Protein AF-A0A498LQX4-F1 (afdb_monomer_lite)

Secondary structure (DSSP, 8-state):
----TTSS--GGG-TTSGGGGG--SPPP-----HHHHHHS--PPPSS--HHHHS--TT----SEE-----B-SSSTTPBPPSPEEEEEEEEEE-SS-EEEEEEEEEEE-TTT--EEE---GGGTEEESSSSEEEEHHHHHHHHHHT-HHHHHHHHHHTT----S-HHHHHHHHHHHTTSHHHHHHHHHHHHHTS-----

pLDDT: mean 71.8, std 19.69, range [28.53, 98.5]

Structure (mmCIF, N/CA/C/O backbone):
data_AF-A0A498LQX4-F1
#
_entry.id   AF-A0A498LQX4-F1
#
loop_
_atom_site.group_PDB
_atom_site.id
_atom_site.type_symbol
_atom_site.label_atom_id
_atom_site.label_alt_id
_atom_site.label_comp_id
_atom_site.label_asym_id
_atom_site.label_entity_id
_atom_site.label_seq_id
_atom_site.pdbx_PDB_ins_code
_atom_site.Cartn_x
_atom_site.Cartn_y
_atom_site.Cartn_z
_atom_site.occupancy
_atom_site.B_iso_or_equiv
_atom_site.auth_seq_id
_atom_site.auth_comp_id
_atom_site.auth_asym_id
_atom_site.auth_atom_id
_atom_site.pdbx_PDB_model_num
ATOM 1 N N . MET A 1 1 ? 27.784 23.001 14.872 1.00 37.38 1 MET A N 1
ATOM 2 C CA . MET A 1 1 ? 27.069 23.582 13.720 1.00 37.38 1 MET A CA 1
ATOM 3 C C . MET A 1 1 ? 27.369 22.690 12.531 1.00 37.38 1 MET A C 1
ATOM 5 O O . MET A 1 1 ? 28.326 22.947 11.829 1.00 37.38 1 MET A O 1
ATOM 9 N N . GLU A 1 2 ? 26.621 21.603 12.370 1.00 31.52 2 GLU A N 1
ATOM 10 C CA . GLU A 1 2 ? 26.698 20.734 11.192 1.00 31.52 2 GLU A CA 1
ATOM 11 C C . GLU A 1 2 ? 25.292 20.204 10.929 1.00 31.52 2 GLU A C 1
ATOM 13 O O . GLU A 1 2 ? 24.571 19.787 11.834 1.00 31.52 2 GLU A O 1
ATOM 18 N N . VAL A 1 3 ? 24.857 20.424 9.699 1.00 37.91 3 VAL A N 1
ATOM 19 C CA . VAL A 1 3 ? 23.465 20.589 9.300 1.00 37.91 3 VAL A CA 1
ATOM 20 C C . VAL A 1 3 ? 23.001 19.278 8.682 1.00 37.91 3 VAL A C 1
ATOM 22 O O . VAL A 1 3 ? 23.698 18.721 7.837 1.00 37.91 3 VAL A O 1
ATOM 25 N N . ALA A 1 4 ? 21.812 18.796 9.047 1.00 34.59 4 ALA A N 1
ATOM 26 C CA . ALA A 1 4 ? 21.160 17.684 8.364 1.00 34.59 4 ALA A CA 1
ATOM 27 C C . ALA A 1 4 ? 20.763 18.104 6.933 1.00 34.59 4 ALA A C 1
ATOM 29 O O . ALA A 1 4 ? 19.629 18.495 6.660 1.00 34.59 4 ALA A O 1
ATOM 30 N N . GLN A 1 5 ? 21.710 18.041 5.998 1.00 40.72 5 GLN A N 1
ATOM 31 C CA . GLN A 1 5 ? 21.499 18.284 4.571 1.00 40.72 5 GLN A CA 1
ATOM 32 C C . GLN A 1 5 ? 20.852 17.069 3.887 1.00 40.72 5 GLN A C 1
ATOM 34 O O . GLN A 1 5 ? 21.434 16.457 2.996 1.00 40.72 5 GLN A O 1
ATOM 39 N N . ARG A 1 6 ? 19.636 16.688 4.293 1.00 40.53 6 ARG A N 1
ATOM 40 C CA . ARG A 1 6 ? 18.839 15.718 3.514 1.00 40.53 6 ARG A CA 1
ATOM 41 C C . ARG A 1 6 ? 17.487 16.226 3.027 1.00 40.53 6 ARG A C 1
ATOM 43 O O . ARG A 1 6 ? 16.928 15.604 2.134 1.00 40.53 6 ARG A O 1
ATOM 50 N N . SER A 1 7 ? 17.019 17.383 3.501 1.00 45.44 7 SER A N 1
ATOM 51 C CA . SER A 1 7 ? 15.684 17.883 3.123 1.00 45.44 7 SER A CA 1
ATOM 52 C C . SER A 1 7 ? 15.612 19.382 2.818 1.00 45.44 7 SER A C 1
ATOM 54 O O . SER A 1 7 ? 14.516 19.904 2.658 1.00 45.44 7 SER A O 1
ATOM 56 N N . GLY A 1 8 ? 16.741 20.101 2.770 1.00 45.09 8 GLY A N 1
ATOM 57 C CA . GLY A 1 8 ? 16.759 21.546 2.479 1.00 45.09 8 GLY A CA 1
ATOM 58 C C . GLY A 1 8 ? 16.029 22.436 3.500 1.00 45.09 8 GLY A C 1
ATOM 59 O O . GLY A 1 8 ? 15.902 23.634 3.276 1.00 45.09 8 GLY A O 1
ATOM 60 N N . LEU A 1 9 ? 15.566 21.875 4.621 1.00 40.41 9 LEU A N 1
ATOM 61 C CA . LEU A 1 9 ? 14.841 22.577 5.675 1.00 40.41 9 LEU A CA 1
ATOM 62 C C . LEU A 1 9 ? 15.644 22.548 6.969 1.00 40.41 9 LEU A C 1
ATOM 64 O O . LEU A 1 9 ? 16.201 21.524 7.364 1.00 40.41 9 LEU A O 1
ATOM 68 N N . SER A 1 10 ? 15.680 23.691 7.638 1.00 48.25 10 SER A N 1
ATOM 69 C CA . SER A 1 10 ? 16.318 23.836 8.943 1.00 48.25 10 SER A CA 1
ATOM 70 C C . SER A 1 10 ? 15.374 23.372 10.061 1.00 48.25 10 SER A C 1
ATOM 72 O O . SER A 1 10 ? 14.155 23.526 9.967 1.00 48.25 10 SER A O 1
ATOM 74 N N . SER A 1 11 ? 15.919 22.789 11.135 1.00 47.75 11 SER A N 1
ATOM 75 C CA . SER A 1 11 ? 15.141 22.172 12.229 1.00 47.75 11 SER A CA 1
ATOM 76 C C . SER A 1 11 ? 14.140 23.120 12.902 1.00 47.75 11 SER A C 1
ATOM 78 O O . SER A 1 11 ? 13.142 22.670 13.462 1.00 47.75 11 SER A O 1
ATOM 80 N N . TYR A 1 12 ? 14.355 24.435 12.811 1.00 55.06 12 TYR A N 1
ATOM 81 C CA . TYR A 1 12 ? 13.459 25.450 13.364 1.00 55.06 12 TYR A CA 1
ATOM 82 C C . TYR A 1 12 ? 12.197 25.708 12.519 1.00 55.06 12 TYR A C 1
ATOM 84 O O . TYR A 1 12 ? 11.311 26.430 12.971 1.00 55.06 12 TYR A O 1
ATOM 92 N N . GLN A 1 13 ? 12.081 25.123 11.321 1.00 49.25 13 GLN A N 1
ATOM 93 C CA . GLN A 1 13 ? 10.968 25.385 10.395 1.00 49.25 13 GLN A CA 1
ATOM 94 C C . GLN A 1 13 ? 9.819 24.367 10.487 1.00 49.25 13 GLN A C 1
ATOM 96 O O . GLN A 1 13 ? 8.739 24.628 9.963 1.00 49.25 13 GLN A O 1
ATOM 101 N N . CYS A 1 14 ? 9.990 23.237 11.184 1.00 44.50 14 CYS A N 1
ATOM 102 C CA . CYS A 1 14 ? 8.913 22.264 11.385 1.00 44.50 14 CYS A CA 1
ATOM 103 C C . CYS A 1 14 ? 8.420 22.274 12.839 1.00 44.50 14 CYS A C 1
ATOM 105 O O . CYS A 1 14 ? 9.107 21.808 13.748 1.00 44.50 14 CYS A O 1
ATOM 107 N N . LYS A 1 15 ? 7.184 22.744 13.059 1.00 48.31 15 LYS A N 1
ATOM 108 C CA . LYS A 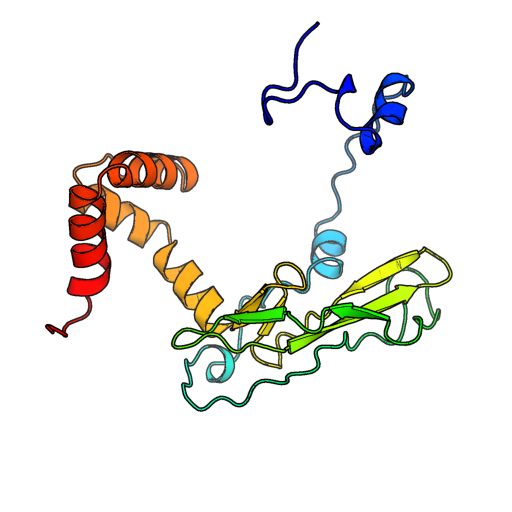1 15 ? 6.528 22.788 14.383 1.00 48.31 15 LYS A CA 1
ATOM 109 C C . LYS A 1 15 ? 6.467 21.431 15.105 1.00 48.31 15 LYS A C 1
ATOM 111 O O . LYS A 1 15 ? 6.388 21.409 16.327 1.00 48.31 15 LYS A O 1
ATOM 116 N N . HIS A 1 16 ? 6.557 20.320 14.371 1.00 50.22 16 HIS A N 1
ATOM 117 C CA . HIS A 1 16 ? 6.537 18.956 14.912 1.00 50.22 16 HIS A CA 1
ATOM 118 C C . HIS A 1 16 ? 7.878 18.505 15.521 1.00 50.22 16 HIS A C 1
ATOM 120 O O . HIS A 1 16 ? 7.906 17.537 16.267 1.00 50.22 16 HIS A O 1
ATOM 126 N N . ILE A 1 17 ? 8.985 19.196 15.220 1.00 53.00 17 ILE A N 1
ATOM 127 C CA . ILE A 1 17 ? 10.356 18.788 15.596 1.00 53.00 17 ILE A CA 1
ATOM 128 C C . ILE A 1 17 ? 10.920 19.690 16.713 1.00 53.00 17 ILE A C 1
ATOM 130 O O . ILE A 1 17 ? 12.028 19.498 17.202 1.00 53.00 17 ILE A O 1
ATOM 134 N N . ARG A 1 18 ? 10.138 20.666 17.193 1.00 47.69 18 ARG A N 1
ATOM 135 C CA . ARG A 1 18 ? 10.581 21.668 18.178 1.00 47.69 18 ARG A CA 1
ATOM 136 C C . ARG A 1 18 ? 11.033 21.058 19.514 1.00 47.69 18 ARG A C 1
ATOM 138 O O . ARG A 1 18 ? 11.870 21.655 20.183 1.00 47.69 18 ARG A O 1
ATOM 145 N N . SER A 1 19 ? 10.531 19.874 19.873 1.00 54.06 19 SER A N 1
ATOM 146 C CA . SER A 1 19 ? 10.948 19.112 21.060 1.00 54.06 19 SER A CA 1
ATOM 147 C C . SER A 1 19 ? 12.381 18.575 20.966 1.00 54.06 19 SER A C 1
ATOM 149 O O . SER A 1 19 ? 13.040 18.434 21.991 1.00 54.06 19 SER A O 1
ATOM 151 N N . VAL A 1 20 ? 12.899 18.343 19.754 1.00 54.12 20 VAL A N 1
ATOM 152 C CA . VAL A 1 20 ? 14.251 17.802 19.529 1.00 54.12 20 VAL A CA 1
ATOM 153 C C . VAL A 1 20 ? 15.331 18.808 19.937 1.00 54.12 20 VAL A C 1
ATOM 155 O O . VAL A 1 20 ? 16.389 18.407 20.405 1.00 54.12 20 VAL A O 1
ATOM 158 N N . ASN A 1 21 ? 15.044 20.114 19.873 1.00 52.50 21 ASN A N 1
ATOM 159 C CA . ASN A 1 21 ? 15.966 21.158 20.342 1.00 52.50 21 ASN A CA 1
ATOM 160 C C . ASN A 1 21 ? 16.147 21.171 21.872 1.00 52.50 21 ASN A C 1
ATOM 162 O O . ASN A 1 21 ? 17.119 21.743 22.355 1.00 52.50 21 ASN A O 1
ATOM 166 N N . TYR A 1 22 ? 15.220 20.572 22.628 1.00 52.56 22 TYR A N 1
ATOM 167 C CA . TYR A 1 22 ? 15.291 20.466 24.091 1.00 52.56 22 TYR A CA 1
ATOM 168 C C . TYR A 1 22 ? 15.784 19.089 24.559 1.00 52.56 22 TYR A C 1
ATOM 170 O O . TYR A 1 22 ? 15.964 18.875 25.756 1.00 52.56 22 TYR A O 1
ATOM 178 N N . CYS A 1 23 ? 15.992 18.148 23.634 1.00 45.53 23 CYS A N 1
ATOM 179 C CA . CYS A 1 23 ? 16.448 16.804 23.953 1.00 45.53 23 CYS A CA 1
ATOM 180 C C . CYS A 1 23 ? 17.967 16.822 24.167 1.00 45.53 23 CYS A C 1
ATOM 182 O O . CYS A 1 23 ? 18.737 16.964 23.222 1.00 45.53 23 CYS A O 1
ATOM 184 N N . THR A 1 24 ? 18.404 16.694 25.419 1.00 55.75 24 THR A N 1
ATOM 185 C CA . THR A 1 24 ? 19.829 16.624 25.800 1.00 55.75 24 THR A CA 1
ATOM 186 C C . THR A 1 24 ? 20.387 15.202 25.780 1.00 55.75 24 THR A C 1
ATOM 188 O O . THR A 1 24 ? 21.577 15.005 26.013 1.00 55.75 24 THR A O 1
ATOM 191 N N . SER A 1 25 ? 19.540 14.209 25.498 1.00 54.75 25 SER A N 1
ATOM 192 C CA . SER A 1 25 ? 19.919 12.804 25.377 1.00 54.75 25 SER A CA 1
ATOM 193 C C . SER A 1 25 ? 19.710 12.326 23.944 1.00 54.75 25 SER A C 1
ATOM 195 O O . SER A 1 25 ? 18.644 12.502 23.352 1.00 54.75 25 SER A O 1
ATOM 197 N N . SER A 1 26 ? 20.754 11.729 23.378 1.00 56.53 26 SER A N 1
ATOM 198 C CA . SER A 1 26 ? 20.637 10.925 22.167 1.00 56.53 26 SER A CA 1
ATOM 199 C C . SER A 1 26 ? 19.961 9.619 22.564 1.00 56.53 26 SER A C 1
ATOM 201 O O . SER A 1 26 ? 20.465 8.917 23.438 1.00 56.53 26 SER A O 1
ATOM 203 N N . ALA A 1 27 ? 18.819 9.296 21.959 1.00 52.25 27 ALA A N 1
ATOM 204 C CA . ALA A 1 27 ? 18.269 7.955 22.098 1.00 52.25 27 ALA A CA 1
ATOM 205 C C . ALA A 1 27 ? 19.300 6.959 21.550 1.00 52.25 27 ALA A C 1
ATOM 207 O O . ALA A 1 27 ? 19.804 7.143 20.438 1.00 52.25 27 ALA A O 1
ATOM 208 N N . GLU A 1 28 ? 19.620 5.929 22.333 1.00 51.53 28 GLU A N 1
ATOM 209 C CA . GLU A 1 28 ? 20.393 4.789 21.844 1.00 51.53 28 GLU A CA 1
ATOM 210 C C . GLU A 1 28 ? 19.713 4.263 20.568 1.00 51.53 28 GLU A C 1
ATOM 212 O O . GLU A 1 28 ? 18.486 4.099 20.559 1.00 51.53 28 GLU A O 1
ATOM 217 N N . PRO A 1 29 ? 20.456 4.037 19.472 1.00 45.56 29 PRO A N 1
ATOM 218 C CA . PRO A 1 29 ? 19.885 3.499 18.251 1.00 45.56 29 PRO A CA 1
ATOM 219 C C . PRO A 1 29 ? 19.346 2.093 18.530 1.00 45.56 29 PRO A C 1
ATOM 221 O O . PRO A 1 29 ? 20.080 1.106 18.540 1.00 45.56 29 PRO A O 1
ATOM 224 N N . VAL A 1 30 ? 18.038 1.992 18.758 1.00 43.34 30 VAL A N 1
ATOM 225 C CA . VAL A 1 30 ? 17.364 0.705 18.903 1.00 43.34 30 VAL A CA 1
ATOM 226 C C . VAL A 1 30 ? 17.299 0.068 17.518 1.00 43.34 30 VAL A C 1
ATOM 228 O O . VAL A 1 30 ? 16.487 0.460 16.678 1.00 43.34 30 VAL A O 1
ATOM 231 N N . SER A 1 31 ? 18.155 -0.924 17.264 1.00 46.53 31 SER A N 1
ATOM 232 C CA . SER A 1 31 ? 17.928 -1.850 16.154 1.00 46.53 31 SER A CA 1
ATOM 233 C C . SER A 1 31 ? 16.667 -2.643 16.464 1.00 46.53 31 SER A C 1
ATOM 235 O O . SER A 1 31 ? 16.655 -3.501 17.347 1.00 46.53 31 SER A O 1
ATOM 237 N N . LEU A 1 32 ? 15.585 -2.319 15.760 1.00 39.97 32 LEU A N 1
ATOM 238 C CA . LEU A 1 32 ? 14.361 -3.104 15.805 1.00 39.97 32 LEU A CA 1
ATOM 239 C C . LEU A 1 32 ? 14.702 -4.530 15.365 1.00 39.97 32 LEU A C 1
ATOM 241 O O . LEU A 1 32 ? 15.292 -4.729 14.302 1.00 39.97 32 LEU A O 1
ATOM 245 N N . LYS A 1 33 ? 14.348 -5.514 16.195 1.00 48.91 33 LYS A N 1
ATOM 246 C CA . LYS A 1 33 ? 14.517 -6.928 15.852 1.00 48.91 33 LYS A CA 1
ATOM 247 C C . LYS A 1 33 ? 13.776 -7.219 14.545 1.00 48.91 33 LYS A C 1
ATOM 249 O O . LYS A 1 33 ? 12.696 -6.677 14.308 1.00 48.91 33 LYS A O 1
ATOM 254 N N . GLU A 1 34 ? 14.341 -8.090 13.716 1.00 43.59 34 GLU A N 1
ATOM 255 C CA . GLU A 1 34 ? 13.765 -8.478 12.420 1.00 43.59 34 GLU A CA 1
ATOM 256 C C . GLU A 1 34 ? 12.325 -9.000 12.549 1.00 43.59 34 GLU A C 1
ATOM 258 O O . GLU A 1 34 ? 11.482 -8.715 11.701 1.00 43.59 34 GLU A O 1
ATOM 263 N N . GLU A 1 35 ? 12.031 -9.666 13.665 1.00 39.81 35 GLU A N 1
ATOM 264 C CA . GLU A 1 35 ? 10.707 -10.148 14.068 1.00 39.81 35 GLU A CA 1
ATOM 265 C C . GLU A 1 35 ? 9.696 -8.996 14.222 1.00 39.81 35 GLU A C 1
ATOM 267 O O . GLU A 1 35 ? 8.621 -9.045 13.630 1.00 39.81 35 GLU A O 1
ATOM 272 N N . ILE A 1 36 ? 10.077 -7.905 14.898 1.00 43.47 36 ILE A N 1
ATOM 273 C CA . ILE A 1 36 ? 9.243 -6.704 15.110 1.00 43.47 36 ILE A CA 1
ATOM 274 C C . ILE A 1 36 ? 9.026 -5.960 13.783 1.00 43.47 36 ILE A C 1
ATOM 276 O O . ILE A 1 36 ? 7.936 -5.468 13.496 1.00 43.47 36 ILE A O 1
ATOM 280 N N . LEU A 1 37 ? 10.049 -5.921 12.923 1.00 38.06 37 LEU A N 1
ATOM 281 C CA . LEU A 1 37 ? 9.927 -5.386 11.563 1.00 38.06 37 LEU A CA 1
ATOM 282 C C . LEU A 1 37 ? 9.028 -6.258 10.671 1.00 38.06 37 LEU A C 1
ATOM 284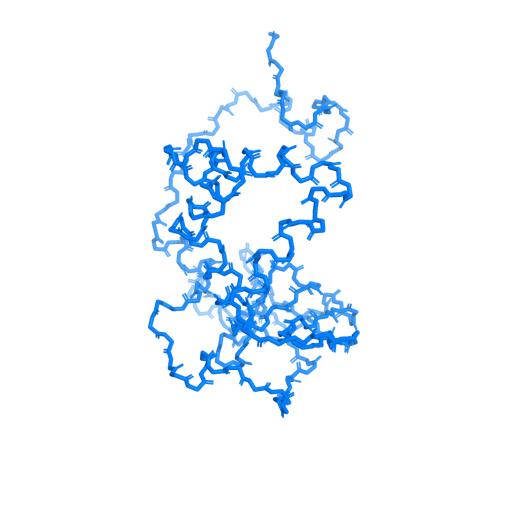 O O . LEU A 1 37 ? 8.440 -5.734 9.725 1.00 38.06 37 LEU A O 1
ATOM 288 N N . SER A 1 38 ? 8.929 -7.562 10.948 1.00 38.66 38 SER A N 1
ATOM 289 C CA . SER A 1 38 ? 8.037 -8.497 10.250 1.00 38.66 38 SER A CA 1
ATOM 290 C C . SER A 1 38 ? 6.598 -8.463 10.776 1.00 38.66 38 SER A C 1
ATOM 292 O O . SER A 1 38 ? 5.670 -8.648 9.999 1.00 38.66 38 SER A O 1
ATOM 294 N N . GLU A 1 39 ? 6.388 -8.149 12.057 1.00 42.28 39 GLU A N 1
ATOM 295 C CA . GLU A 1 39 ? 5.050 -7.935 12.625 1.00 42.28 39 GLU A CA 1
ATOM 296 C C . GLU A 1 39 ? 4.460 -6.583 12.204 1.00 42.28 39 GLU A C 1
ATOM 298 O O . GLU A 1 39 ? 3.267 -6.480 11.929 1.00 42.28 39 GLU A O 1
ATOM 303 N N . MET A 1 40 ? 5.288 -5.536 12.103 1.00 40.19 40 MET A N 1
ATOM 304 C CA . MET A 1 40 ? 4.842 -4.195 11.694 1.00 40.19 40 MET A CA 1
ATOM 305 C C . MET A 1 40 ? 4.677 -4.035 10.175 1.00 40.19 40 MET A C 1
ATOM 307 O O . MET A 1 40 ? 4.096 -3.053 9.708 1.00 40.19 40 MET A O 1
ATOM 311 N N . GLN A 1 41 ? 5.188 -4.984 9.392 1.00 47.62 41 GLN A N 1
ATOM 312 C CA . GLN A 1 41 ? 5.023 -5.050 7.948 1.00 47.62 41 GLN A CA 1
ATOM 313 C C . GLN A 1 41 ? 4.590 -6.473 7.621 1.00 47.62 41 GLN A C 1
ATOM 315 O O . GLN A 1 41 ? 5.449 -7.348 7.553 1.00 47.62 41 GLN A O 1
ATOM 320 N N . LYS A 1 42 ? 3.300 -6.714 7.350 1.00 53.66 42 LYS A N 1
ATOM 321 C CA . LYS A 1 42 ? 2.884 -7.910 6.598 1.00 53.66 42 LYS A CA 1
ATOM 322 C C . LYS A 1 42 ? 3.534 -7.827 5.213 1.00 53.66 42 LYS A C 1
ATOM 324 O O . LYS A 1 42 ? 2.955 -7.339 4.244 1.00 53.66 42 LYS A O 1
ATOM 329 N N . LYS A 1 43 ? 4.813 -8.191 5.143 1.00 56.53 43 LYS A N 1
ATOM 330 C CA . LYS A 1 43 ? 5.599 -8.203 3.919 1.00 56.53 43 LYS A CA 1
ATOM 331 C C . LYS A 1 43 ? 4.920 -9.192 2.992 1.00 56.53 43 LYS A C 1
ATOM 333 O O . LYS A 1 43 ? 4.496 -10.260 3.430 1.00 56.53 43 LYS A O 1
ATOM 338 N N . ILE A 1 44 ? 4.832 -8.832 1.716 1.00 57.25 44 ILE A N 1
ATOM 339 C CA . ILE A 1 44 ? 4.370 -9.760 0.688 1.00 57.25 44 ILE A CA 1
ATOM 340 C C . ILE A 1 44 ? 5.232 -11.030 0.811 1.00 57.25 44 ILE A C 1
ATOM 342 O O . ILE A 1 44 ? 6.461 -10.908 0.707 1.00 57.25 44 ILE A O 1
ATOM 346 N N . PRO A 1 45 ? 4.635 -12.210 1.067 1.00 64.38 45 PRO A N 1
ATOM 347 C CA . PRO A 1 45 ? 5.390 -13.448 1.206 1.00 64.38 45 PRO A CA 1
ATOM 348 C C . PRO A 1 45 ? 6.306 -13.683 0.001 1.00 64.38 45 PRO A C 1
ATOM 350 O O . PRO A 1 45 ? 5.958 -13.344 -1.133 1.00 64.38 45 PRO A O 1
ATOM 353 N N . VAL A 1 46 ? 7.489 -14.262 0.234 1.00 59.38 46 VAL A N 1
ATOM 354 C CA . VAL A 1 46 ? 8.394 -14.654 -0.865 1.00 59.38 46 VAL A CA 1
ATOM 355 C C . VAL A 1 46 ? 7.698 -15.688 -1.752 1.00 59.38 46 VAL A C 1
ATOM 357 O O . VAL A 1 46 ? 7.706 -15.560 -2.979 1.00 59.38 46 VAL A O 1
ATOM 360 N N . ASP A 1 47 ? 7.003 -16.626 -1.110 1.00 67.81 47 ASP A N 1
ATOM 361 C CA . ASP A 1 47 ? 6.235 -17.683 -1.749 1.00 67.81 47 ASP A CA 1
ATOM 362 C C . ASP A 1 47 ? 4.744 -17.330 -1.776 1.00 67.81 47 ASP A C 1
ATOM 364 O O . ASP A 1 47 ? 3.966 -17.695 -0.900 1.00 67.81 47 ASP A O 1
ATOM 368 N N . LEU A 1 48 ? 4.339 -16.576 -2.799 1.00 64.81 48 LEU A N 1
ATOM 369 C CA . LEU A 1 48 ? 2.924 -16.364 -3.123 1.00 64.81 48 LEU A CA 1
ATOM 370 C C . LEU A 1 48 ? 2.365 -17.529 -3.957 1.00 64.81 48 LEU A C 1
ATOM 372 O O . LEU A 1 48 ? 3.100 -18.017 -4.817 1.00 64.81 48 LEU A O 1
ATOM 376 N N . PRO A 1 49 ? 1.086 -17.911 -3.808 1.00 76.62 49 PRO A N 1
ATOM 377 C CA . PRO A 1 49 ? 0.409 -18.809 -4.747 1.00 76.62 49 PRO A CA 1
ATOM 378 C C . PRO A 1 49 ? 0.397 -18.241 -6.175 1.00 76.62 49 PRO A C 1
ATOM 380 O O . PRO A 1 49 ? 0.320 -17.022 -6.352 1.00 76.62 49 PRO A O 1
ATOM 383 N N . ASP A 1 50 ? 0.432 -19.103 -7.195 1.00 71.56 50 ASP A N 1
ATOM 384 C CA . ASP A 1 50 ? 0.479 -18.677 -8.605 1.00 71.56 50 ASP A CA 1
ATOM 385 C C . ASP A 1 50 ? -0.733 -17.830 -9.011 1.00 71.56 50 ASP A C 1
ATOM 387 O O . ASP A 1 50 ? -0.581 -16.837 -9.715 1.00 71.56 50 ASP A O 1
ATOM 391 N N . GLU A 1 51 ? -1.912 -18.132 -8.472 1.00 72.12 51 GLU A N 1
ATOM 392 C CA . GLU A 1 51 ? -3.147 -17.357 -8.659 1.00 72.12 51 GLU A CA 1
ATOM 393 C C . GLU A 1 51 ? -3.025 -15.910 -8.161 1.00 72.12 51 GLU A C 1
ATOM 395 O O . GLU A 1 51 ? -3.676 -15.006 -8.681 1.00 72.12 51 GLU A O 1
ATOM 400 N N . VAL A 1 52 ? -2.176 -15.672 -7.152 1.00 69.94 52 VAL A N 1
ATOM 401 C CA . VAL A 1 52 ? -1.924 -14.328 -6.619 1.00 69.94 52 VAL A CA 1
ATOM 402 C C . VAL A 1 52 ? -0.907 -13.564 -7.455 1.00 69.94 52 VAL A C 1
ATOM 404 O O . VAL A 1 52 ? -0.964 -12.336 -7.536 1.00 69.94 52 VAL A O 1
ATOM 407 N N . ARG A 1 53 ? 0.010 -14.291 -8.096 1.00 65.50 53 ARG A N 1
ATOM 408 C CA . ARG A 1 53 ? 1.031 -13.731 -8.985 1.00 65.50 53 ARG A CA 1
ATOM 409 C C . ARG A 1 53 ? 0.476 -13.427 -10.370 1.00 65.50 53 ARG A C 1
ATOM 411 O O . ARG A 1 53 ? 0.935 -12.476 -11.001 1.00 65.50 53 ARG A O 1
ATOM 418 N N . ALA A 1 54 ? -0.459 -14.250 -10.840 1.00 71.81 54 ALA A N 1
ATOM 419 C CA . ALA A 1 54 ? -1.025 -14.167 -12.170 1.00 71.81 54 ALA A CA 1
ATOM 420 C C . ALA A 1 54 ? -1.776 -12.838 -12.346 1.00 71.81 54 ALA A C 1
ATOM 422 O O . ALA A 1 54 ? -2.696 -12.527 -11.584 1.00 71.81 54 ALA A O 1
ATOM 423 N N . PRO A 1 55 ? -1.405 -12.040 -13.353 1.00 66.00 55 PRO A N 1
ATOM 424 C CA . PRO A 1 55 ? -2.172 -10.869 -13.704 1.00 66.00 55 PRO A CA 1
ATOM 425 C C . PRO A 1 55 ? -3.580 -11.287 -14.202 1.00 66.00 55 PRO A C 1
ATOM 427 O O . PRO A 1 55 ? -3.680 -12.063 -15.146 1.00 66.00 55 PRO A O 1
ATOM 430 N N . SER A 1 56 ? -4.656 -10.742 -13.617 1.00 73.94 56 SER A N 1
ATOM 431 C CA . SER A 1 56 ? -6.034 -10.865 -14.124 1.00 73.94 56 SER A CA 1
ATOM 432 C C . SER A 1 56 ? -6.675 -9.494 -14.361 1.00 73.94 56 SER A C 1
ATOM 434 O O . SER A 1 56 ? -6.788 -8.704 -13.424 1.00 73.94 56 SER A O 1
ATOM 436 N N . GLN A 1 57 ? -7.140 -9.240 -15.588 1.00 68.25 57 GLN A N 1
ATOM 437 C CA . GLN A 1 57 ? -7.808 -7.987 -15.966 1.00 68.25 57 GLN A CA 1
ATOM 438 C C . GLN A 1 57 ? -9.223 -7.873 -15.372 1.00 68.25 57 GLN A C 1
ATOM 440 O O . GLN A 1 57 ? -9.621 -6.789 -14.958 1.00 68.25 57 GLN A O 1
ATOM 445 N N . ASP A 1 58 ? -9.939 -8.994 -15.247 1.00 73.62 58 ASP A N 1
ATOM 446 C CA . ASP A 1 58 ? -11.328 -9.042 -14.758 1.00 73.62 58 ASP A CA 1
ATOM 447 C C . ASP A 1 58 ? -11.424 -9.276 -13.240 1.00 73.62 58 ASP A C 1
ATOM 449 O O . ASP A 1 58 ? -12.434 -9.762 -12.727 1.00 73.62 58 ASP A O 1
ATOM 453 N N . LYS A 1 59 ? -10.349 -8.993 -12.492 1.00 81.06 59 LYS A N 1
ATOM 454 C CA . LYS A 1 59 ? -10.351 -9.194 -11.041 1.00 81.06 59 LYS A CA 1
ATOM 455 C C . LYS A 1 59 ? -11.227 -8.132 -10.378 1.00 81.06 59 LYS A C 1
ATOM 457 O O . LYS A 1 59 ? -10.920 -6.943 -10.444 1.00 81.06 59 LYS A O 1
ATOM 462 N N . ASP A 1 60 ? -12.274 -8.578 -9.692 1.00 89.62 60 ASP A N 1
ATOM 463 C CA . ASP A 1 60 ? -13.077 -7.705 -8.843 1.00 89.62 60 ASP A CA 1
ATOM 464 C C . ASP A 1 60 ? -12.371 -7.506 -7.496 1.00 89.62 60 ASP A C 1
ATOM 466 O O . ASP A 1 60 ? -12.140 -8.462 -6.748 1.00 89.62 60 ASP A O 1
ATOM 470 N N . TYR A 1 61 ? -11.957 -6.269 -7.226 1.00 91.75 61 TYR A N 1
ATOM 471 C CA . TYR A 1 61 ? -11.233 -5.906 -6.012 1.00 91.75 61 TYR A CA 1
ATOM 472 C C . TYR A 1 61 ? -12.174 -5.273 -4.981 1.00 91.75 61 TYR A C 1
ATOM 474 O O . TYR A 1 61 ? -13.018 -4.446 -5.344 1.00 91.75 61 TYR A O 1
ATOM 482 N N . PRO A 1 62 ? -12.000 -5.573 -3.680 1.00 94.56 62 PRO A N 1
ATOM 483 C CA . PRO A 1 62 ? -12.811 -4.962 -2.637 1.00 94.56 62 PRO A CA 1
ATOM 484 C C . PRO A 1 62 ? -12.620 -3.440 -2.607 1.00 94.56 62 PRO A C 1
ATOM 486 O O . PRO A 1 62 ? -11.504 -2.926 -2.651 1.00 94.56 62 PRO A O 1
ATOM 489 N N . ARG A 1 63 ? -13.730 -2.702 -2.491 1.00 96.38 63 ARG A N 1
ATOM 490 C CA . ARG A 1 63 ? -13.721 -1.230 -2.369 1.00 96.38 63 ARG A CA 1
ATOM 491 C C . ARG A 1 63 ? -13.727 -0.730 -0.926 1.00 96.38 63 ARG A C 1
ATOM 493 O O . ARG A 1 63 ? -13.635 0.473 -0.702 1.00 96.38 63 ARG A O 1
ATOM 500 N N . ILE A 1 64 ? -13.851 -1.631 0.044 1.00 97.44 64 ILE A N 1
ATOM 501 C CA . ILE A 1 64 ? -13.808 -1.335 1.477 1.00 97.44 64 ILE A CA 1
ATOM 502 C C . ILE A 1 64 ? -12.684 -2.176 2.067 1.00 97.44 64 ILE A C 1
ATOM 504 O O . ILE A 1 64 ? -12.789 -3.396 2.130 1.00 97.44 64 ILE A O 1
ATOM 508 N N . LEU A 1 65 ? -11.607 -1.513 2.470 1.00 97.12 65 LEU A N 1
ATOM 509 C CA . LEU A 1 65 ? -10.372 -2.137 2.921 1.00 97.12 65 LEU A CA 1
ATOM 510 C C . LEU A 1 65 ? -10.196 -1.885 4.418 1.00 97.12 65 LEU A C 1
ATOM 512 O O . LEU A 1 65 ? -9.856 -0.776 4.840 1.00 97.12 65 LEU A O 1
ATOM 516 N N . CYS A 1 66 ? -10.457 -2.913 5.224 1.00 96.31 66 CYS A N 1
ATOM 517 C CA . CYS A 1 66 ? -10.378 -2.862 6.681 1.00 96.31 66 CYS A CA 1
ATOM 518 C C . CYS A 1 66 ? -9.385 -3.916 7.191 1.00 96.31 66 CYS A C 1
ATOM 520 O O . CYS A 1 66 ? -9.426 -5.034 6.691 1.00 96.31 66 CYS A O 1
ATOM 522 N N . PRO A 1 67 ? -8.491 -3.594 8.144 1.00 93.81 67 PRO A N 1
ATOM 523 C CA . PRO A 1 67 ? -7.591 -4.588 8.733 1.00 93.81 67 PRO A CA 1
ATOM 524 C C . PRO A 1 67 ? -8.365 -5.731 9.397 1.00 93.81 67 PRO A C 1
ATOM 526 O O . PRO A 1 67 ? -9.325 -5.480 10.137 1.00 93.81 67 PRO A O 1
ATOM 529 N N . ASP A 1 68 ? -7.901 -6.964 9.196 1.00 91.19 68 ASP A N 1
ATOM 530 C CA . ASP A 1 68 ? -8.528 -8.165 9.763 1.00 91.19 68 ASP A CA 1
ATOM 531 C C . ASP A 1 68 ? -8.270 -8.321 11.266 1.00 91.19 68 ASP A C 1
ATOM 533 O O . ASP A 1 68 ? -9.021 -9.008 11.959 1.00 91.19 68 ASP A O 1
ATOM 537 N N . GLU A 1 69 ? -7.233 -7.679 11.812 1.00 90.94 69 GLU A N 1
ATOM 538 C CA . GLU A 1 69 ? -6.927 -7.786 13.234 1.00 90.94 69 GLU A CA 1
ATOM 539 C C . GLU A 1 69 ? -8.105 -7.311 14.093 1.00 90.94 69 GLU A C 1
ATOM 541 O O . GLU A 1 69 ? -8.647 -6.215 13.922 1.00 90.94 69 GLU A O 1
ATOM 546 N N . CYS A 1 70 ? -8.478 -8.137 15.067 1.00 93.94 70 CYS A N 1
ATOM 547 C CA . CYS A 1 70 ? -9.473 -7.796 16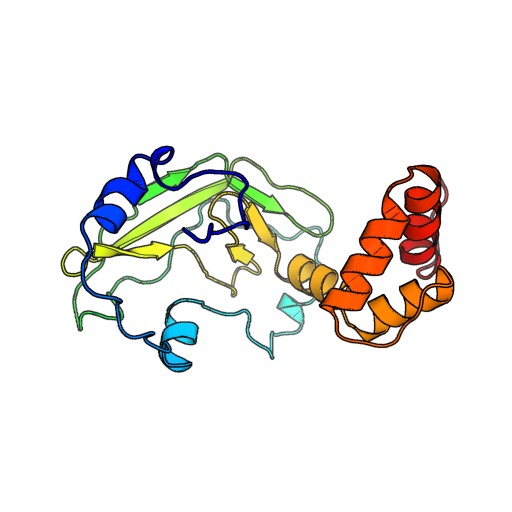.088 1.00 93.94 70 CYS A CA 1
ATOM 548 C C . CYS A 1 70 ? -8.839 -7.589 17.470 1.00 93.94 70 CYS A C 1
ATOM 550 O O . CYS A 1 70 ? -9.474 -7.037 18.365 1.00 93.94 70 CYS A O 1
ATOM 552 N N . VAL A 1 71 ? -7.581 -8.004 17.643 1.00 94.19 71 VAL A N 1
ATOM 553 C CA . VAL A 1 71 ? -6.825 -7.902 18.896 1.00 94.19 71 VAL A CA 1
ATOM 554 C C . VAL A 1 71 ? -5.446 -7.304 18.654 1.00 94.19 71 VAL A C 1
ATOM 556 O O . VAL A 1 71 ? -4.833 -7.502 17.600 1.00 94.19 71 VAL A O 1
ATOM 559 N N . CYS A 1 72 ? -4.950 -6.568 19.643 1.00 89.00 72 CYS A N 1
ATOM 560 C CA . CYS A 1 72 ? -3.615 -6.003 19.614 1.00 89.00 72 CYS A CA 1
ATOM 561 C C . CYS A 1 72 ? -2.562 -7.112 19.723 1.00 89.00 72 CYS A C 1
ATOM 563 O O . CYS A 1 72 ? -2.589 -7.926 20.639 1.00 89.00 72 CYS A O 1
ATOM 565 N N . GLN A 1 73 ? -1.600 -7.093 18.807 1.00 86.88 73 GLN A N 1
ATOM 566 C CA . GLN A 1 73 ? -0.461 -8.017 18.795 1.00 86.88 73 GLN A CA 1
ATOM 567 C C . GLN A 1 73 ? 0.596 -7.659 19.854 1.00 86.88 73 GLN A C 1
ATOM 569 O O . GLN A 1 73 ? 1.384 -8.502 20.254 1.00 86.88 73 GLN A O 1
ATOM 574 N N . ILE A 1 74 ? 0.593 -6.414 20.346 1.00 87.19 74 ILE A N 1
ATOM 575 C CA . ILE A 1 74 ? 1.531 -5.940 21.379 1.00 87.19 74 ILE A CA 1
ATOM 576 C C . ILE A 1 74 ? 0.939 -6.087 22.786 1.00 87.19 74 ILE A C 1
ATOM 578 O O . ILE A 1 74 ? 1.664 -6.358 23.739 1.00 87.19 74 ILE A O 1
ATOM 582 N N . CYS A 1 75 ? -0.374 -5.897 22.935 1.00 88.06 75 CYS A N 1
ATOM 583 C CA . CYS A 1 75 ? -1.070 -5.973 24.217 1.00 88.06 75 CYS A CA 1
ATOM 584 C C . CYS A 1 75 ? -1.922 -7.250 24.269 1.00 88.06 75 CYS A C 1
ATOM 586 O O . CYS A 1 75 ? -2.999 -7.267 23.664 1.00 88.06 75 CYS A O 1
ATOM 588 N N . PRO A 1 76 ? -1.486 -8.301 24.990 1.00 91.62 76 PRO A N 1
ATOM 589 C CA . PRO A 1 76 ? -2.173 -9.587 25.002 1.00 91.62 76 PRO A CA 1
ATOM 590 C C . PRO A 1 76 ? -3.645 -9.457 25.401 1.00 91.62 76 PRO A C 1
ATOM 592 O O . PRO A 1 76 ? -3.968 -8.921 26.459 1.00 91.62 76 PRO A O 1
ATOM 595 N N . GLY A 1 77 ? -4.536 -9.953 24.543 1.00 92.25 77 GLY A N 1
ATOM 596 C CA . GLY A 1 77 ? -5.976 -10.000 24.807 1.00 92.25 77 GLY A CA 1
ATOM 597 C C . GLY A 1 77 ? -6.710 -8.658 24.723 1.00 92.25 77 GLY A C 1
ATOM 598 O O . GLY A 1 77 ? -7.904 -8.622 25.009 1.00 92.25 77 GLY A O 1
ATOM 599 N N . VAL A 1 78 ? -6.050 -7.563 24.328 1.00 95.94 78 VAL A N 1
ATOM 600 C CA . VAL A 1 78 ? -6.719 -6.261 24.194 1.00 95.94 78 VAL A CA 1
ATOM 601 C C . VAL A 1 78 ? -7.430 -6.174 22.840 1.00 95.94 78 VAL A C 1
ATOM 603 O O . VAL A 1 78 ? -6.751 -6.240 21.810 1.00 95.94 78 VAL A O 1
ATOM 606 N N . PRO A 1 79 ? -8.765 -5.999 22.803 1.00 97.75 79 PRO A N 1
ATOM 607 C CA . PRO A 1 79 ? -9.484 -5.786 21.555 1.00 97.75 79 PRO A CA 1
ATOM 608 C C . PRO A 1 79 ? -9.120 -4.429 20.946 1.00 97.75 79 PRO A C 1
ATOM 610 O O . PRO A 1 79 ? -8.886 -3.446 21.656 1.00 97.75 79 PRO A O 1
ATOM 613 N N . LEU A 1 80 ? -9.061 -4.378 19.619 1.00 95.25 80 LEU A N 1
ATOM 614 C CA . LEU A 1 80 ? -8.890 -3.122 18.895 1.00 95.25 80 LEU A CA 1
ATOM 615 C C . LEU A 1 80 ? -10.205 -2.332 18.855 1.00 95.25 80 LEU A C 1
ATOM 617 O O . LEU A 1 80 ? -11.281 -2.878 19.089 1.00 95.25 80 LEU A O 1
ATOM 621 N N . SER A 1 81 ? -10.110 -1.035 18.561 1.00 97.12 81 SER A N 1
ATOM 622 C CA . SER A 1 81 ? -11.274 -0.180 18.344 1.00 97.12 81 SER A CA 1
ATOM 623 C C . SER A 1 81 ? -12.131 -0.660 17.172 1.00 97.12 81 SER A C 1
ATOM 625 O O . SER A 1 81 ? -11.662 -1.378 16.283 1.00 97.12 81 SER A O 1
ATOM 627 N N . GLU A 1 82 ? -13.351 -0.129 17.099 1.00 97.62 82 GLU A N 1
ATOM 628 C CA . GLU A 1 82 ? -14.115 -0.127 15.853 1.00 97.62 82 GLU A CA 1
ATOM 629 C C . GLU A 1 82 ? -13.296 0.494 14.702 1.00 97.62 82 GLU A C 1
ATOM 631 O O . GLU A 1 82 ? -12.428 1.346 14.955 1.00 97.62 82 GLU A O 1
ATOM 636 N N . PRO A 1 83 ? -13.549 0.092 13.442 1.00 97.88 83 PRO A N 1
ATOM 637 C CA . PRO A 1 83 ? -12.862 0.647 12.283 1.00 97.88 83 PRO A CA 1
ATOM 638 C C . PRO A 1 83 ? -13.006 2.170 12.172 1.00 97.88 83 PRO A C 1
ATOM 640 O O . PRO A 1 83 ? -14.104 2.721 12.116 1.00 97.88 83 PRO A O 1
ATOM 643 N N . ILE A 1 84 ? -11.870 2.848 12.057 1.00 96.94 84 ILE A N 1
ATOM 644 C CA . ILE A 1 84 ? -11.746 4.287 11.854 1.00 96.94 84 ILE A CA 1
ATOM 645 C C . ILE A 1 84 ? -11.497 4.528 10.366 1.00 96.94 84 ILE A C 1
ATOM 647 O O . ILE A 1 84 ? -10.524 4.030 9.799 1.00 96.94 84 ILE A O 1
ATOM 651 N N . LEU A 1 85 ? -12.382 5.287 9.721 1.00 98.00 85 LEU A N 1
ATOM 652 C CA . LEU A 1 85 ? -12.232 5.661 8.315 1.00 98.00 85 LEU A CA 1
ATOM 653 C C . LEU A 1 85 ? -11.022 6.588 8.137 1.00 98.00 85 LEU A C 1
ATOM 655 O O . LEU A 1 85 ? -10.960 7.644 8.764 1.00 98.00 85 LEU A O 1
ATOM 659 N N . ILE A 1 86 ? -10.114 6.228 7.231 1.00 95.06 86 ILE A N 1
ATOM 660 C CA . ILE A 1 86 ? -8.984 7.074 6.828 1.00 95.06 86 ILE A CA 1
ATOM 661 C C . ILE A 1 86 ? -9.412 7.963 5.659 1.00 95.06 86 ILE A C 1
ATOM 663 O O . ILE A 1 86 ? -9.376 9.189 5.744 1.00 95.06 86 ILE A O 1
ATOM 667 N N . THR A 1 87 ? -9.843 7.349 4.556 1.00 94.62 87 THR A N 1
ATOM 668 C CA . THR A 1 87 ? -10.275 8.056 3.347 1.00 94.62 87 THR A CA 1
ATOM 669 C C . THR A 1 87 ? -11.271 7.219 2.550 1.00 94.62 87 THR A C 1
ATOM 671 O O . THR A 1 87 ? -11.314 6.003 2.693 1.00 94.62 87 THR A O 1
ATOM 674 N N . LYS A 1 88 ? -12.071 7.876 1.702 1.00 98.19 88 LYS A N 1
ATOM 675 C CA . LYS A 1 88 ? -12.924 7.250 0.666 1.00 98.19 88 LYS A CA 1
ATOM 676 C C . LYS A 1 88 ? -12.400 7.480 -0.754 1.00 98.19 88 LYS A C 1
ATOM 678 O O . LYS A 1 88 ? -13.077 7.161 -1.719 1.00 98.19 88 LYS A O 1
ATOM 683 N N . LYS A 1 89 ? -11.234 8.120 -0.869 1.00 92.75 89 LYS A N 1
ATOM 684 C CA . LYS A 1 89 ? -10.617 8.536 -2.135 1.00 92.75 89 LYS A CA 1
ATOM 685 C C . LYS A 1 89 ? -9.342 7.752 -2.433 1.00 92.75 89 LYS A C 1
ATOM 687 O O . LYS A 1 89 ? -8.517 8.219 -3.218 1.00 92.75 89 LYS A O 1
ATOM 692 N N . ALA A 1 90 ? -9.136 6.623 -1.757 1.00 93.00 90 ALA A N 1
ATOM 693 C CA . ALA A 1 90 ? -8.008 5.770 -2.074 1.00 93.00 90 ALA A CA 1
ATOM 694 C C . ALA A 1 90 ? -8.186 5.179 -3.477 1.00 93.00 90 ALA A C 1
ATOM 696 O O . ALA A 1 90 ? -9.294 5.130 -4.024 1.00 93.00 90 ALA A O 1
ATOM 697 N N . LYS A 1 91 ? -7.072 4.740 -4.052 1.00 91.81 91 LYS A N 1
ATOM 698 C CA . LYS A 1 91 ? -7.008 4.134 -5.373 1.00 91.81 91 LYS A CA 1
ATOM 699 C C . LYS A 1 91 ? -6.324 2.785 -5.288 1.00 91.81 91 LYS A C 1
ATOM 701 O O . LYS A 1 91 ? -5.322 2.653 -4.588 1.00 91.81 91 LYS A O 1
ATOM 706 N N . ILE A 1 92 ? -6.822 1.814 -6.044 1.00 91.62 92 ILE A N 1
ATOM 707 C CA . ILE A 1 92 ? -6.107 0.568 -6.314 1.00 91.62 92 ILE A CA 1
ATOM 708 C C . ILE A 1 92 ? -5.441 0.695 -7.681 1.00 91.62 92 ILE A C 1
ATOM 710 O O . ILE A 1 92 ? -6.105 0.876 -8.700 1.00 91.62 92 ILE A O 1
ATOM 714 N N . LEU A 1 93 ? -4.117 0.612 -7.696 1.00 86.81 93 LEU A N 1
ATOM 715 C CA . LEU A 1 93 ? -3.298 0.617 -8.894 1.00 86.81 93 LEU A CA 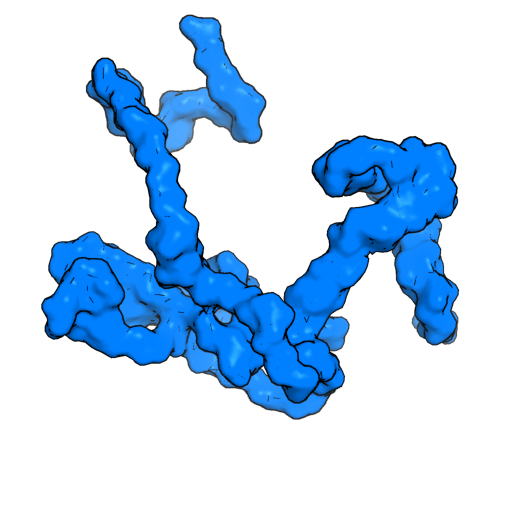1
ATOM 716 C C . LEU A 1 93 ? -3.064 -0.835 -9.309 1.00 86.81 93 LEU A C 1
ATOM 718 O O . LEU A 1 93 ? -2.492 -1.625 -8.553 1.00 86.81 93 LEU A O 1
ATOM 722 N N . THR A 1 94 ? -3.496 -1.178 -10.516 1.00 84.19 94 THR A N 1
ATOM 723 C CA . THR A 1 94 ? -3.289 -2.499 -11.117 1.00 84.19 94 THR A CA 1
ATOM 724 C C . THR A 1 94 ? -2.334 -2.399 -12.306 1.00 84.19 94 THR A C 1
ATOM 726 O O . THR A 1 94 ? -1.843 -1.320 -12.640 1.00 84.19 94 THR A O 1
ATOM 729 N N . ASN A 1 95 ? -2.067 -3.522 -12.972 1.00 77.38 95 ASN A N 1
ATOM 730 C CA . ASN A 1 95 ? -1.270 -3.536 -14.196 1.00 77.38 95 ASN A CA 1
ATOM 731 C C . ASN A 1 95 ? -1.970 -2.870 -15.394 1.00 77.38 95 ASN A C 1
ATOM 733 O O . ASN A 1 95 ? -1.276 -2.495 -16.335 1.00 77.38 95 ASN A O 1
ATOM 737 N N . TRP A 1 96 ? -3.302 -2.725 -15.382 1.00 79.94 96 TRP A N 1
ATOM 738 C CA . TRP A 1 96 ? -4.068 -2.240 -16.546 1.00 79.94 96 TRP A CA 1
ATOM 739 C C . TRP A 1 96 ? -4.891 -0.989 -16.272 1.00 79.94 96 TRP A C 1
ATOM 741 O O . TRP A 1 96 ? -5.187 -0.236 -17.195 1.00 79.94 96 TRP A O 1
ATOM 751 N N . SER A 1 97 ? -5.303 -0.773 -15.027 1.00 81.62 97 SER A N 1
ATOM 752 C CA . SER A 1 97 ? -6.237 0.291 -14.673 1.00 81.62 97 SER A CA 1
ATOM 753 C C . SER A 1 97 ? -6.018 0.807 -13.255 1.00 81.62 97 SER A C 1
ATOM 755 O O . SER A 1 97 ? -5.359 0.180 -12.418 1.00 81.62 97 SER A O 1
ATOM 757 N N . ILE A 1 98 ? -6.600 1.975 -12.994 1.00 88.38 98 ILE A N 1
ATOM 758 C CA . ILE A 1 98 ? -6.693 2.573 -11.669 1.00 88.38 98 ILE A CA 1
ATOM 759 C C . ILE A 1 98 ? -8.156 2.482 -11.242 1.00 88.38 98 ILE A C 1
ATOM 761 O O . ILE A 1 98 ? -9.037 2.985 -11.935 1.00 88.38 98 ILE A O 1
ATOM 765 N N . ILE A 1 99 ? -8.406 1.842 -10.104 1.00 89.19 99 ILE A N 1
ATOM 766 C CA . ILE A 1 99 ? -9.732 1.757 -9.492 1.00 89.19 99 ILE A CA 1
ATOM 767 C C . ILE A 1 99 ? -9.814 2.852 -8.436 1.00 89.19 99 ILE A C 1
ATOM 769 O O . ILE A 1 99 ? -9.022 2.862 -7.496 1.00 89.19 99 ILE A O 1
ATOM 773 N N . GLU A 1 100 ? -10.749 3.779 -8.598 1.00 91.19 100 GLU A N 1
ATOM 774 C CA . GLU A 1 100 ? -10.944 4.917 -7.695 1.00 91.19 100 GLU A CA 1
ATOM 775 C C . GLU A 1 100 ? -12.093 4.676 -6.702 1.00 91.19 100 GLU A C 1
ATOM 777 O O . GLU A 1 100 ? -12.774 3.647 -6.748 1.00 91.19 100 GLU A O 1
ATOM 782 N N . ASP A 1 101 ? -12.298 5.639 -5.802 1.00 95.69 101 ASP A N 1
ATOM 783 C CA . ASP A 1 101 ? -13.352 5.639 -4.780 1.00 95.69 101 ASP A CA 1
ATOM 784 C C . ASP A 1 101 ? -13.303 4.423 -3.842 1.00 95.69 101 ASP A C 1
ATOM 786 O O . ASP A 1 101 ? -14.317 3.796 -3.524 1.00 95.69 101 ASP A O 1
ATOM 790 N N . VAL A 1 102 ? -12.090 4.077 -3.404 1.00 97.06 102 VAL A N 1
ATOM 791 C CA . VAL A 1 102 ? -11.842 3.010 -2.432 1.00 97.06 102 VAL A CA 1
ATOM 792 C C . VAL A 1 102 ? -11.783 3.603 -1.026 1.00 97.06 102 VAL A C 1
ATOM 794 O O . VAL A 1 102 ? -11.134 4.626 -0.778 1.00 97.06 102 VAL A O 1
ATOM 797 N N . ALA A 1 103 ? -12.473 2.955 -0.091 1.00 98.50 103 ALA A N 1
ATOM 798 C CA . ALA A 1 103 ? -12.473 3.312 1.315 1.00 98.50 103 ALA A CA 1
ATOM 799 C C . ALA A 1 103 ? -11.440 2.490 2.089 1.00 98.50 103 ALA A C 1
ATOM 801 O O . ALA A 1 103 ? -11.478 1.262 2.060 1.00 98.50 103 ALA A O 1
ATOM 802 N N . THR A 1 104 ? -10.544 3.161 2.808 1.00 97.00 104 THR A N 1
ATOM 803 C CA . THR A 1 104 ? -9.533 2.530 3.665 1.00 97.00 104 THR A CA 1
ATOM 804 C C . THR A 1 104 ? -9.781 2.869 5.125 1.00 97.00 104 THR A C 1
ATOM 806 O O . THR A 1 104 ? -10.185 3.983 5.472 1.00 97.00 104 THR A O 1
ATOM 809 N N . TYR A 1 105 ? -9.551 1.884 5.988 1.00 97.62 105 TYR A N 1
ATOM 810 C CA . TYR A 1 105 ? -9.787 1.978 7.421 1.00 97.62 105 TYR A CA 1
ATOM 811 C C . TYR A 1 105 ? -8.546 1.548 8.205 1.00 97.62 105 TYR A C 1
ATOM 813 O O . TYR A 1 105 ? -7.738 0.739 7.742 1.00 97.62 105 TYR A O 1
ATOM 821 N N . CYS A 1 106 ? -8.429 2.055 9.428 1.00 95.56 106 CYS A N 1
ATOM 822 C CA . CYS A 1 106 ? -7.531 1.529 10.448 1.00 95.56 106 CYS A CA 1
ATOM 823 C C . CYS A 1 106 ? -8.304 1.160 11.716 1.00 95.56 106 CYS A C 1
ATOM 825 O O . CYS A 1 106 ? -9.462 1.527 11.885 1.00 95.56 106 CYS A O 1
ATOM 827 N N . LYS A 1 107 ? -7.659 0.434 12.623 1.00 94.69 107 LYS A N 1
ATOM 828 C CA . LYS A 1 107 ? -8.141 0.191 13.988 1.00 94.69 107 LYS A CA 1
ATOM 829 C C . LYS A 1 107 ? -7.054 0.603 14.970 1.00 94.69 107 LYS A C 1
ATOM 831 O O . LYS A 1 107 ? -5.871 0.458 14.663 1.00 94.69 107 LYS A O 1
ATOM 836 N N . GLN A 1 108 ? -7.426 1.105 16.140 1.00 94.06 108 GLN A N 1
ATOM 837 C CA . GLN A 1 108 ? -6.474 1.549 17.155 1.00 94.06 108 GLN A CA 1
ATOM 838 C C . GLN A 1 108 ? -6.561 0.667 18.401 1.00 94.06 108 GLN A C 1
ATOM 840 O O . GLN A 1 108 ? -7.649 0.360 18.879 1.00 94.06 108 GLN A O 1
ATOM 845 N N . CYS A 1 109 ? -5.418 0.276 18.962 1.00 90.94 109 CYS A N 1
ATOM 846 C CA . CYS A 1 109 ? -5.382 -0.311 20.296 1.00 90.94 109 CYS A CA 1
ATOM 847 C C . CYS A 1 109 ? -5.628 0.793 21.338 1.00 90.94 109 CYS A C 1
ATOM 849 O O . CYS A 1 109 ? -4.834 1.736 21.401 1.00 90.94 109 CYS A O 1
ATOM 851 N N . PRO A 1 110 ? -6.663 0.687 22.189 1.00 94.44 110 PRO A N 1
ATOM 852 C CA . PRO A 1 110 ? -6.962 1.722 23.178 1.00 94.44 110 PRO A CA 1
ATOM 853 C C . PRO A 1 110 ? -5.918 1.801 24.300 1.00 94.44 110 PRO A C 1
ATOM 855 O O . PRO A 1 110 ? -5.828 2.823 24.972 1.00 94.44 110 PRO A O 1
ATOM 858 N N . LEU A 1 111 ? -5.130 0.739 24.510 1.00 91.38 111 LEU A N 1
ATOM 859 C CA . LEU A 1 111 ? -4.138 0.681 25.584 1.00 91.38 111 LEU A CA 1
ATOM 860 C C . LEU A 1 111 ? -2.790 1.288 25.173 1.00 91.38 111 LEU A C 1
ATOM 862 O O . LEU A 1 111 ? -2.289 2.182 25.846 1.00 91.38 111 LEU A O 1
ATOM 866 N N . CYS A 1 112 ? -2.190 0.808 24.080 1.00 87.31 112 CYS A N 1
ATOM 867 C CA . CYS A 1 112 ? -0.869 1.270 23.630 1.00 87.31 112 CYS A CA 1
ATOM 868 C C . CYS A 1 112 ? -0.921 2.325 22.516 1.00 87.31 112 CYS A C 1
ATOM 870 O O . CYS A 1 112 ? 0.119 2.837 22.112 1.00 87.31 112 CYS A O 1
ATOM 872 N N . GLY A 1 113 ? -2.108 2.635 21.987 1.00 83.25 113 GLY A N 1
ATOM 873 C CA . GLY A 1 113 ? -2.300 3.630 20.931 1.00 83.25 113 GLY A CA 1
ATOM 874 C C . GLY A 1 113 ? -1.880 3.178 19.529 1.00 83.25 113 GLY A C 1
ATOM 875 O O . GLY A 1 113 ? -1.968 3.977 18.598 1.00 83.25 113 GLY A O 1
ATOM 876 N N . MET A 1 114 ? -1.443 1.927 19.359 1.00 86.12 114 MET A N 1
ATOM 877 C CA . MET A 1 114 ? -0.968 1.395 18.078 1.00 86.12 114 MET A CA 1
ATOM 878 C C . MET A 1 114 ? -2.080 1.304 17.038 1.00 86.12 114 MET A C 1
ATOM 880 O O . MET A 1 114 ? -3.174 0.823 17.335 1.00 86.12 114 MET A O 1
ATOM 884 N N . PHE A 1 115 ? -1.770 1.716 15.809 1.00 87.44 115 PHE A N 1
ATOM 885 C CA . PHE A 1 115 ? -2.682 1.641 14.672 1.00 87.44 115 PHE A CA 1
ATOM 886 C C . PHE A 1 115 ? -2.394 0.416 13.805 1.00 87.44 115 PHE A C 1
ATOM 888 O O . PHE A 1 115 ? -1.259 0.181 13.394 1.00 87.44 115 PHE A O 1
ATOM 895 N N . TYR A 1 116 ? -3.456 -0.307 13.477 1.00 89.50 116 TYR A N 1
ATOM 896 C CA . TYR A 1 116 ? -3.488 -1.412 12.530 1.00 89.50 116 TYR A CA 1
ATOM 897 C C . TYR A 1 116 ? -4.141 -0.907 11.251 1.00 89.50 116 TYR A C 1
ATOM 899 O O . TYR A 1 116 ? -5.226 -0.331 11.300 1.00 89.50 116 TYR A O 1
ATOM 907 N N . ARG A 1 117 ? -3.463 -1.067 10.117 1.00 91.44 117 ARG A N 1
ATOM 908 C CA . ARG A 1 117 ? -3.917 -0.610 8.796 1.00 91.44 117 ARG A CA 1
ATOM 909 C C . ARG A 1 117 ? -4.164 -1.829 7.921 1.00 91.44 117 ARG A C 1
ATOM 911 O O . ARG A 1 117 ? -3.525 -2.853 8.140 1.00 91.44 117 ARG A O 1
ATOM 918 N N . TYR A 1 118 ? -5.041 -1.708 6.928 1.00 90.69 118 TYR A N 1
ATOM 919 C CA . TYR A 1 118 ? -5.305 -2.793 5.980 1.00 90.69 118 TYR A CA 1
ATOM 920 C C . TYR A 1 118 ? -4.003 -3.322 5.366 1.00 90.69 118 TYR A C 1
ATOM 922 O O . TYR A 1 118 ? -3.244 -2.534 4.803 1.00 90.69 118 TYR A O 1
ATOM 930 N N . GLN A 1 119 ? -3.738 -4.624 5.483 1.00 84.44 119 GLN A N 1
ATOM 931 C CA . GLN A 1 119 ? -2.527 -5.269 4.962 1.00 84.44 119 GLN A CA 1
ATOM 932 C C . GLN A 1 119 ? -2.811 -6.725 4.514 1.00 84.44 119 GLN A C 1
ATOM 934 O O . GLN A 1 119 ? -1.998 -7.630 4.710 1.00 84.44 119 GLN A O 1
ATOM 939 N N . GLU A 1 120 ? -3.975 -6.974 3.907 1.00 84.69 120 GLU A N 1
ATOM 940 C CA . GLU A 1 120 ? -4.422 -8.333 3.573 1.00 84.69 120 GLU A CA 1
ATOM 941 C C . GLU A 1 120 ? -3.983 -8.770 2.169 1.00 84.69 120 GLU A C 1
ATOM 943 O O . GLU A 1 120 ? -4.688 -8.617 1.175 1.00 84.69 120 GLU A O 1
ATOM 948 N N . TRP A 1 121 ? -2.798 -9.380 2.077 1.00 82.38 121 TRP A N 1
ATOM 949 C CA . TRP A 1 121 ? -2.248 -9.853 0.797 1.00 82.38 121 TRP A CA 1
ATOM 950 C C . TRP A 1 121 ? -3.120 -10.905 0.091 1.00 82.38 121 TRP A C 1
ATOM 952 O O . TRP A 1 121 ? -3.013 -11.076 -1.124 1.00 82.38 121 TRP A O 1
ATOM 962 N N . LYS A 1 122 ? -3.982 -11.612 0.834 1.00 83.12 122 LYS A N 1
ATOM 963 C CA . LYS A 1 122 ? -4.909 -12.622 0.294 1.00 83.12 122 LYS A CA 1
ATOM 964 C C . LYS A 1 122 ? -5.923 -12.025 -0.680 1.00 83.12 122 LYS A C 1
ATOM 966 O O . LYS A 1 122 ? -6.348 -12.713 -1.599 1.00 83.12 122 LYS A O 1
ATOM 971 N N . ASP A 1 123 ? -6.212 -10.734 -0.550 1.00 89.19 123 ASP A N 1
ATOM 972 C CA . ASP A 1 123 ? -7.072 -10.000 -1.480 1.00 89.19 123 ASP A CA 1
ATOM 973 C C . ASP A 1 123 ? -6.324 -9.570 -2.748 1.00 89.19 123 ASP A C 1
ATOM 975 O O . ASP A 1 123 ? -6.852 -8.825 -3.572 1.00 89.19 123 ASP A O 1
ATOM 979 N N . HIS A 1 124 ? -5.088 -10.044 -2.937 1.00 89.81 124 HIS A N 1
ATOM 980 C CA . HIS A 1 124 ? -4.203 -9.659 -4.032 1.00 89.81 124 HIS A CA 1
ATOM 981 C C . HIS A 1 124 ? -3.804 -8.178 -3.990 1.00 89.81 124 HIS A C 1
ATOM 983 O O . HIS A 1 124 ? -3.445 -7.606 -5.023 1.00 89.81 124 HIS A O 1
ATOM 989 N N . LEU A 1 125 ? -3.846 -7.561 -2.808 1.00 90.38 125 LEU A N 1
ATOM 990 C CA . LEU A 1 125 ? -3.577 -6.145 -2.591 1.00 90.38 125 LEU A CA 1
ATOM 991 C C . LEU A 1 125 ? -2.438 -5.937 -1.590 1.00 90.38 125 LEU A C 1
ATOM 993 O O . LEU A 1 125 ? -2.182 -6.747 -0.704 1.00 90.38 125 LEU A O 1
ATOM 997 N N . HIS A 1 126 ? -1.750 -4.815 -1.735 1.00 87.38 126 HIS A N 1
ATOM 998 C CA . HIS A 1 126 ? -0.731 -4.338 -0.818 1.00 87.38 126 HIS A CA 1
ATOM 999 C C . HIS A 1 126 ? -0.983 -2.864 -0.518 1.00 87.38 126 HIS A C 1
ATOM 1001 O O . HIS A 1 126 ? -1.059 -2.038 -1.428 1.00 87.38 126 HIS A O 1
ATOM 1007 N N . ASN A 1 127 ? -1.099 -2.521 0.759 1.00 87.25 127 ASN A N 1
ATOM 1008 C CA . ASN A 1 127 ? -1.298 -1.141 1.169 1.00 87.25 127 ASN A CA 1
ATOM 1009 C C . ASN A 1 127 ? 0.047 -0.418 1.295 1.00 87.25 127 ASN A C 1
ATOM 1011 O O . ASN A 1 127 ? 0.830 -0.712 2.206 1.00 87.25 127 ASN A O 1
ATOM 1015 N N . PHE A 1 128 ? 0.287 0.533 0.390 1.00 86.31 128 PHE A N 1
ATOM 1016 C CA . PHE A 1 128 ? 1.495 1.349 0.380 1.00 86.31 128 PHE A CA 1
ATOM 1017 C C . PHE A 1 128 ? 1.398 2.516 1.378 1.00 86.31 128 PHE A C 1
ATOM 1019 O O . PHE A 1 128 ? 2.266 2.653 2.243 1.00 86.31 128 PHE A O 1
ATOM 1026 N N . ASP A 1 129 ? 0.341 3.335 1.299 1.00 80.62 129 ASP A N 1
ATOM 1027 C CA . ASP A 1 129 ? 0.200 4.570 2.098 1.00 80.62 129 ASP A CA 1
ATOM 1028 C C . ASP A 1 129 ? -1.255 4.963 2.453 1.00 80.62 129 ASP A C 1
ATOM 1030 O O . ASP A 1 129 ? -1.565 6.137 2.671 1.00 80.62 129 ASP A O 1
ATOM 1034 N N . ASP A 1 130 ? -2.163 3.989 2.490 1.00 86.00 130 ASP A N 1
ATOM 1035 C CA . ASP A 1 130 ? -3.604 4.127 2.758 1.00 86.00 130 ASP A CA 1
ATOM 1036 C C . ASP A 1 130 ? -4.406 4.891 1.690 1.00 86.00 130 ASP A C 1
ATOM 1038 O O . ASP A 1 130 ? -5.638 4.868 1.717 1.00 86.00 130 ASP A O 1
ATOM 1042 N N . HIS A 1 131 ? -3.733 5.536 0.736 1.00 83.75 131 HIS A N 1
ATOM 1043 C CA . HIS A 1 131 ? -4.337 6.267 -0.380 1.00 83.75 131 HIS A CA 1
ATOM 1044 C C . HIS A 1 131 ? -4.038 5.590 -1.716 1.00 83.75 131 HIS A C 1
ATOM 1046 O O . HIS A 1 131 ? -4.855 5.638 -2.630 1.00 83.75 131 HIS A O 1
ATOM 1052 N N . ASN A 1 132 ? -2.888 4.936 -1.817 1.00 82.06 132 ASN A N 1
ATOM 1053 C CA . ASN A 1 132 ? -2.439 4.146 -2.943 1.00 82.06 132 ASN A CA 1
ATOM 1054 C C . ASN A 1 132 ? -2.306 2.699 -2.475 1.00 82.06 132 ASN A C 1
ATOM 1056 O O . ASN A 1 132 ? -1.468 2.350 -1.642 1.00 82.06 132 ASN A O 1
ATOM 1060 N N . ILE A 1 133 ? -3.156 1.848 -3.021 1.00 89.44 133 ILE A N 1
ATOM 1061 C CA . ILE A 1 133 ? -3.149 0.412 -2.797 1.00 89.44 133 ILE A CA 1
ATOM 1062 C C . ILE A 1 133 ? -2.649 -0.219 -4.087 1.00 89.44 133 ILE A C 1
ATOM 1064 O O . ILE A 1 133 ? -3.080 0.148 -5.174 1.00 89.44 133 ILE A O 1
ATOM 1068 N N . LEU A 1 134 ? -1.700 -1.133 -3.995 1.00 85.12 134 LEU A N 1
ATOM 1069 C CA . LEU A 1 134 ? -1.071 -1.743 -5.155 1.00 85.12 134 LEU A CA 1
ATOM 1070 C C . LEU A 1 134 ? -1.567 -3.174 -5.293 1.00 85.12 134 LEU A C 1
ATOM 1072 O O . LEU A 1 134 ? -1.505 -3.944 -4.337 1.00 85.12 134 LEU A O 1
ATOM 1076 N N . ALA A 1 135 ? -2.008 -3.558 -6.485 1.00 86.69 135 ALA A N 1
ATOM 1077 C CA . ALA A 1 135 ? -2.211 -4.964 -6.786 1.00 86.69 135 ALA A CA 1
ATOM 1078 C C . ALA A 1 135 ? -0.880 -5.715 -6.635 1.00 86.69 135 ALA A C 1
ATOM 1080 O O . ALA A 1 135 ? 0.171 -5.246 -7.076 1.00 86.69 135 ALA A O 1
ATOM 1081 N N . ILE A 1 136 ? -0.909 -6.903 -6.038 1.00 84.75 136 ILE A N 1
ATOM 1082 C CA . ILE A 1 136 ? 0.292 -7.729 -5.884 1.00 84.75 136 ILE A CA 1
ATOM 1083 C C . ILE A 1 136 ? 0.949 -8.033 -7.241 1.00 84.75 136 ILE A C 1
ATOM 1085 O O . ILE A 1 136 ? 2.165 -7.848 -7.327 1.00 84.75 136 ILE A O 1
ATOM 1089 N N . PRO A 1 137 ? 0.219 -8.393 -8.318 1.00 80.88 137 PRO A N 1
ATOM 1090 C CA . PRO A 1 137 ? 0.811 -8.516 -9.651 1.00 80.88 137 PRO A CA 1
ATOM 1091 C C . PRO A 1 137 ? 1.580 -7.262 -10.091 1.00 80.88 137 PRO A C 1
ATOM 1093 O O . PRO A 1 137 ? 2.689 -7.384 -10.610 1.00 80.88 137 PRO A O 1
ATOM 1096 N N . LEU A 1 138 ? 1.075 -6.061 -9.785 1.00 78.25 138 LEU A N 1
ATOM 1097 C CA . LEU A 1 138 ? 1.759 -4.805 -10.100 1.00 78.25 138 LEU A CA 1
ATOM 1098 C C . LEU A 1 138 ? 3.042 -4.668 -9.278 1.00 78.25 138 LEU A C 1
ATOM 1100 O O . LEU A 1 138 ? 4.093 -4.364 -9.837 1.00 78.25 138 LEU A O 1
ATOM 1104 N N . CYS A 1 139 ? 2.996 -4.951 -7.974 1.00 79.25 139 CYS A N 1
ATOM 1105 C CA . CYS A 1 139 ? 4.189 -4.981 -7.121 1.00 79.25 139 CYS A CA 1
ATOM 1106 C C . CYS A 1 139 ? 5.255 -5.942 -7.665 1.00 79.25 139 CYS A C 1
ATOM 1108 O O . CYS A 1 139 ? 6.446 -5.625 -7.649 1.00 79.25 139 CYS A O 1
ATOM 1110 N N . LEU A 1 140 ? 4.842 -7.109 -8.164 1.00 78.56 140 LEU A N 1
ATOM 1111 C CA . LEU A 1 140 ? 5.737 -8.103 -8.751 1.00 78.56 140 LEU A CA 1
ATOM 1112 C C . LEU A 1 140 ? 6.318 -7.633 -10.087 1.00 78.56 140 LEU A C 1
ATOM 1114 O O . LEU A 1 140 ? 7.525 -7.773 -10.279 1.00 78.56 140 LEU A O 1
ATOM 1118 N N . THR A 1 141 ? 5.510 -7.028 -10.962 1.00 72.00 141 THR A N 1
ATOM 1119 C CA . THR A 1 141 ? 5.969 -6.416 -12.219 1.00 72.00 141 THR A CA 1
ATOM 1120 C C . THR A 1 141 ? 6.951 -5.276 -11.956 1.00 72.00 141 THR A C 1
ATOM 1122 O O . THR A 1 141 ? 8.027 -5.227 -12.547 1.00 72.00 141 THR A O 1
ATOM 1125 N N . LEU A 1 142 ? 6.644 -4.383 -11.012 1.00 69.50 142 LEU A N 1
ATOM 1126 C CA . LEU A 1 142 ? 7.560 -3.323 -10.595 1.00 69.50 142 LEU A CA 1
ATOM 1127 C C . LEU A 1 142 ? 8.856 -3.922 -10.040 1.00 69.50 142 LEU A C 1
ATOM 1129 O O . LEU A 1 142 ? 9.946 -3.489 -10.404 1.00 69.50 142 LEU A O 1
ATOM 1133 N N . ARG A 1 143 ? 8.772 -4.970 -9.214 1.00 74.12 143 ARG A N 1
ATOM 1134 C CA . ARG A 1 143 ? 9.948 -5.669 -8.683 1.00 74.12 143 ARG A CA 1
ATOM 1135 C C . ARG A 1 143 ? 10.783 -6.321 -9.785 1.00 74.12 143 ARG A C 1
ATOM 1137 O O . ARG A 1 143 ? 12.005 -6.238 -9.699 1.00 74.12 143 ARG A O 1
ATOM 1144 N N . SER A 1 144 ? 10.168 -6.946 -10.793 1.00 67.50 144 SER A N 1
ATOM 1145 C CA . SER A 1 144 ? 10.880 -7.569 -11.917 1.00 67.50 144 SER A CA 1
ATOM 1146 C C . SER A 1 144 ? 11.559 -6.527 -12.801 1.00 67.50 144 SER A C 1
ATOM 1148 O O . SER A 1 144 ? 12.731 -6.689 -13.126 1.00 67.50 144 SER A O 1
ATOM 1150 N N . LEU A 1 145 ? 10.879 -5.419 -13.111 1.00 63.06 145 LEU A N 1
ATOM 1151 C CA . LEU A 1 145 ? 11.464 -4.287 -13.842 1.00 63.06 145 LEU A CA 1
ATOM 1152 C C . LEU A 1 145 ? 12.624 -3.643 -13.070 1.00 63.06 145 LEU A C 1
ATOM 1154 O O . LEU A 1 145 ? 13.595 -3.175 -13.657 1.00 63.06 145 LEU A O 1
ATOM 1158 N N . LEU A 1 146 ? 12.552 -3.670 -11.739 1.00 63.34 146 LEU A N 1
ATOM 1159 C CA . LEU A 1 146 ? 13.585 -3.160 -10.844 1.00 63.34 146 LEU A CA 1
ATOM 1160 C C . LEU A 1 146 ? 14.613 -4.221 -10.411 1.00 63.34 146 LEU A C 1
ATOM 1162 O O . LEU A 1 146 ? 15.420 -3.944 -9.511 1.00 63.34 146 LEU A O 1
ATOM 1166 N N . GLN A 1 147 ? 14.612 -5.424 -11.000 1.00 71.38 147 GLN A N 1
ATOM 1167 C CA . GLN A 1 147 ? 15.651 -6.413 -10.720 1.00 71.38 147 GLN A CA 1
ATOM 1168 C C . GLN A 1 147 ? 16.997 -5.898 -11.212 1.00 71.38 147 GLN A C 1
ATOM 1170 O O . GLN A 1 147 ? 17.120 -5.402 -12.328 1.00 71.38 147 GLN A O 1
ATOM 1175 N N . VAL A 1 148 ? 18.040 -6.087 -10.401 1.00 72.56 148 VAL A N 1
ATOM 1176 C CA . VAL A 1 148 ? 19.398 -5.622 -10.724 1.00 72.56 148 VAL A CA 1
ATOM 1177 C C . VAL A 1 148 ? 19.856 -6.120 -12.094 1.00 72.56 148 VAL A C 1
ATOM 1179 O O . VAL A 1 148 ? 20.498 -5.370 -12.812 1.00 72.56 148 VAL A O 1
ATOM 1182 N N . ASN A 1 149 ? 19.479 -7.330 -12.509 1.00 76.19 149 ASN A N 1
ATOM 1183 C CA . ASN A 1 149 ? 19.839 -7.851 -13.830 1.00 76.19 149 ASN A CA 1
ATOM 1184 C C . ASN A 1 149 ? 19.172 -7.072 -14.977 1.00 76.19 149 ASN A C 1
ATOM 1186 O O . ASN A 1 149 ? 19.831 -6.788 -15.976 1.00 76.19 149 ASN A O 1
ATOM 1190 N N . VAL A 1 150 ? 17.908 -6.671 -14.811 1.00 72.31 150 VAL A N 1
ATOM 1191 C CA . VAL A 1 150 ? 17.182 -5.819 -15.769 1.00 72.31 150 VAL A CA 1
ATOM 1192 C C . VAL A 1 150 ? 17.793 -4.422 -15.791 1.00 72.31 150 VAL A C 1
ATOM 1194 O O . VAL A 1 150 ? 18.132 -3.920 -16.857 1.00 72.31 150 VAL A O 1
ATOM 1197 N N . ILE A 1 151 ? 18.054 -3.841 -14.620 1.00 74.12 151 ILE A N 1
ATOM 1198 C CA . ILE A 1 151 ? 18.706 -2.533 -14.490 1.00 74.12 151 ILE A CA 1
ATOM 1199 C C . ILE A 1 151 ? 20.101 -2.559 -15.146 1.00 74.12 151 ILE A C 1
ATOM 1201 O O . ILE A 1 151 ? 20.438 -1.658 -15.906 1.00 74.12 151 ILE A O 1
ATOM 1205 N N . ARG A 1 152 ? 20.901 -3.613 -14.930 1.00 83.75 152 ARG A N 1
ATOM 1206 C CA . ARG A 1 152 ? 22.216 -3.781 -15.576 1.00 83.75 152 ARG A CA 1
ATOM 1207 C C . ARG A 1 152 ? 22.093 -3.905 -17.095 1.00 83.75 152 ARG A C 1
ATOM 1209 O O . ARG A 1 152 ? 22.917 -3.329 -17.801 1.00 83.75 152 ARG A O 1
ATOM 1216 N N . LYS A 1 153 ? 21.092 -4.636 -17.602 1.00 80.06 153 LYS A N 1
ATOM 1217 C CA . LYS A 1 153 ? 20.814 -4.738 -19.044 1.00 80.06 153 LYS A CA 1
ATOM 1218 C C . LYS A 1 153 ? 20.474 -3.363 -19.629 1.00 80.06 153 LYS A C 1
ATOM 1220 O O . LYS A 1 153 ? 21.103 -2.963 -20.602 1.00 80.06 153 LYS A O 1
ATOM 1225 N N . LEU A 1 154 ? 19.589 -2.609 -18.975 1.00 72.12 154 LEU A N 1
ATOM 1226 C CA . LEU A 1 154 ? 19.228 -1.247 -19.375 1.00 72.12 154 LEU A CA 1
ATOM 1227 C C . LEU A 1 154 ? 20.429 -0.297 -19.345 1.00 72.12 154 LEU A C 1
ATOM 1229 O O . LEU A 1 154 ? 20.619 0.460 -20.291 1.00 72.12 154 LEU A O 1
ATOM 1233 N N . CYS A 1 155 ? 21.283 -0.370 -18.318 1.00 81.62 155 CYS A N 1
ATOM 1234 C CA . CYS A 1 155 ? 22.530 0.396 -18.289 1.00 81.62 155 CYS A CA 1
ATOM 1235 C C . CYS A 1 155 ? 23.394 0.088 -19.519 1.00 81.62 155 CYS A C 1
ATOM 1237 O O . CYS A 1 155 ? 23.790 1.019 -20.213 1.00 81.62 155 CYS A O 1
ATOM 1239 N N . LYS A 1 156 ? 23.617 -1.194 -19.850 1.00 85.56 156 LYS A N 1
ATOM 1240 C CA . LYS A 1 156 ? 24.394 -1.589 -21.041 1.00 85.56 156 LYS A CA 1
ATOM 1241 C C . LYS A 1 156 ? 23.779 -1.066 -22.337 1.00 85.56 156 LYS A C 1
ATOM 1243 O O . LYS A 1 156 ? 24.493 -0.518 -23.168 1.00 85.56 156 LYS A O 1
ATOM 1248 N N . GLU A 1 157 ? 22.465 -1.199 -22.501 1.00 78.06 157 GLU A N 1
ATOM 1249 C CA . GLU A 1 157 ? 21.759 -0.717 -23.693 1.00 78.06 157 GLU A CA 1
ATOM 1250 C C . GLU A 1 157 ? 21.769 0.812 -23.812 1.00 78.06 157 GLU A C 1
ATOM 1252 O O . GLU A 1 157 ? 21.663 1.338 -24.920 1.00 78.06 157 GLU A O 1
ATOM 1257 N N . CYS A 1 158 ? 21.898 1.532 -22.698 1.00 75.38 158 CYS A N 1
ATOM 1258 C CA . CYS A 1 158 ? 22.069 2.986 -22.663 1.00 75.38 158 CYS A CA 1
ATOM 1259 C C . CYS A 1 158 ? 23.543 3.424 -22.717 1.00 75.38 158 CYS A C 1
ATOM 1261 O O . CYS A 1 158 ? 23.817 4.612 -22.606 1.00 75.38 158 CYS A O 1
ATOM 1263 N N . GLY A 1 159 ? 24.498 2.496 -22.866 1.00 84.81 159 GLY A N 1
ATOM 1264 C CA . GLY A 1 159 ? 25.933 2.806 -22.861 1.00 84.81 159 GLY A CA 1
ATOM 1265 C C . GLY A 1 159 ? 26.477 3.259 -21.498 1.00 84.81 159 GLY A C 1
ATOM 1266 O O . GLY A 1 159 ? 27.564 3.824 -21.422 1.00 84.81 159 GLY A O 1
ATOM 1267 N N . LEU A 1 160 ? 25.730 3.020 -20.420 1.00 86.00 160 LEU A N 1
ATOM 1268 C CA . LEU A 1 160 ? 26.100 3.352 -19.049 1.00 86.00 160 LEU A CA 1
ATOM 1269 C C . LEU A 1 160 ? 26.886 2.201 -18.407 1.00 86.00 160 LEU A C 1
A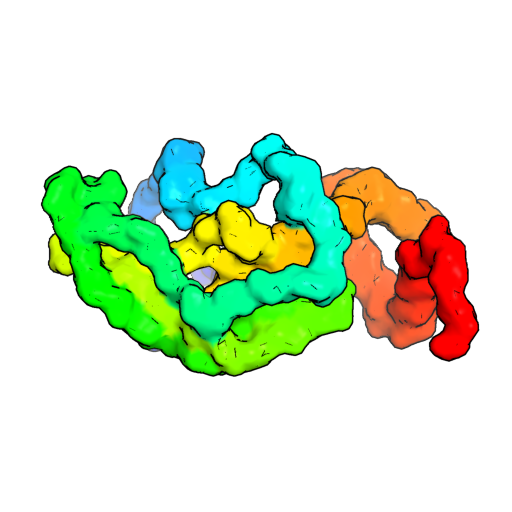TOM 1271 O O . LEU A 1 160 ? 26.632 1.023 -18.677 1.00 86.00 160 LEU A O 1
ATOM 1275 N N . ASP A 1 161 ? 27.788 2.533 -17.479 1.00 89.38 161 ASP A N 1
ATOM 1276 C CA . ASP A 1 161 ? 28.447 1.525 -16.645 1.00 89.38 161 ASP A CA 1
ATOM 1277 C C . ASP A 1 161 ? 27.391 0.711 -15.875 1.00 89.38 161 ASP A C 1
ATOM 1279 O O . ASP A 1 161 ? 26.539 1.252 -15.163 1.00 89.38 161 ASP A O 1
ATOM 1283 N N . SER A 1 162 ? 27.462 -0.609 -16.043 1.00 89.12 162 SER A N 1
ATOM 1284 C CA . SER A 1 162 ? 26.524 -1.578 -15.480 1.00 89.12 162 SER A CA 1
ATOM 1285 C C . SER A 1 162 ? 27.076 -2.291 -14.249 1.00 89.12 162 SER A C 1
ATOM 1287 O O . SER A 1 162 ? 26.503 -3.299 -13.845 1.00 89.12 162 SER A O 1
ATOM 1289 N N . THR A 1 163 ? 28.166 -1.808 -13.646 1.00 89.81 163 THR A N 1
ATOM 1290 C CA . THR A 1 163 ? 28.713 -2.294 -12.366 1.00 89.81 163 THR A CA 1
ATOM 1291 C C . THR A 1 163 ? 28.208 -1.472 -11.169 1.00 89.81 163 THR A C 1
ATOM 1293 O O . THR A 1 163 ? 27.580 -0.432 -11.342 1.00 89.81 163 THR A O 1
ATOM 1296 N N . GLY A 1 164 ? 28.419 -1.962 -9.942 1.00 84.44 164 GLY A N 1
ATOM 1297 C CA . GLY A 1 164 ? 27.998 -1.271 -8.712 1.00 84.44 164 GLY A CA 1
ATOM 1298 C C . GLY A 1 164 ? 26.688 -1.781 -8.103 1.00 84.44 164 GLY A C 1
ATOM 1299 O O . GLY A 1 164 ? 26.143 -2.814 -8.529 1.00 84.44 164 GLY A O 1
ATOM 1300 N N . SER A 1 165 ? 26.229 -1.080 -7.062 1.00 79.38 165 SER A N 1
ATOM 1301 C CA . SER A 1 165 ? 25.018 -1.405 -6.303 1.00 79.38 165 SER A CA 1
ATOM 1302 C C . SER A 1 165 ? 23.748 -1.059 -7.087 1.00 79.38 165 SER A C 1
ATOM 1304 O O . SER A 1 165 ? 23.774 -0.298 -8.053 1.00 79.38 165 SER A O 1
ATOM 1306 N N . ARG A 1 166 ? 22.593 -1.583 -6.656 1.00 71.06 166 ARG A N 1
ATOM 1307 C CA . ARG A 1 166 ? 21.290 -1.244 -7.262 1.00 71.06 166 ARG A CA 1
ATOM 1308 C C . ARG A 1 166 ? 21.043 0.270 -7.287 1.00 71.06 166 ARG A C 1
ATOM 1310 O O . ARG A 1 166 ? 20.526 0.779 -8.276 1.00 71.06 166 ARG A O 1
ATOM 1317 N N . SER A 1 167 ? 21.421 0.970 -6.219 1.00 66.19 167 SER A N 1
ATOM 1318 C CA . SER A 1 167 ? 21.249 2.419 -6.091 1.00 66.19 167 SER A CA 1
ATOM 1319 C C . SER A 1 167 ? 22.122 3.191 -7.080 1.00 66.19 167 SER A C 1
ATOM 1321 O O . SER A 1 167 ? 21.630 4.130 -7.700 1.00 66.19 167 SER A O 1
ATOM 1323 N N . ASP A 1 168 ? 23.371 2.762 -7.289 1.00 74.19 168 ASP A N 1
ATOM 1324 C CA . ASP A 1 168 ? 24.284 3.394 -8.254 1.00 74.19 168 ASP A CA 1
ATOM 1325 C C . ASP A 1 168 ? 23.733 3.293 -9.678 1.00 74.19 168 ASP A C 1
ATOM 1327 O O . ASP A 1 168 ? 23.705 4.269 -10.428 1.00 74.19 168 ASP A O 1
ATOM 1331 N N . LEU A 1 169 ? 23.235 2.107 -10.033 1.00 78.25 169 LEU A N 1
ATOM 1332 C CA . LEU A 1 169 ? 22.659 1.844 -11.347 1.00 78.25 169 LEU A CA 1
ATOM 1333 C C . LEU A 1 169 ? 21.373 2.655 -11.586 1.00 78.25 169 LEU A C 1
ATOM 1335 O O . LEU A 1 169 ? 21.212 3.252 -12.651 1.00 78.25 169 LEU A O 1
ATOM 1339 N N . LEU A 1 170 ? 20.480 2.726 -10.590 1.00 69.81 170 LEU A N 1
ATOM 1340 C CA . LEU A 1 170 ? 19.255 3.532 -10.666 1.00 69.81 170 LEU A CA 1
ATOM 1341 C C . LEU A 1 170 ? 19.557 5.030 -10.766 1.00 69.81 170 LEU A C 1
ATOM 1343 O O . LEU A 1 170 ? 18.893 5.732 -11.526 1.00 69.81 170 LEU A O 1
ATOM 1347 N N . LEU A 1 171 ? 20.567 5.520 -10.043 1.00 73.94 171 LEU A N 1
ATOM 1348 C CA . LEU A 1 171 ? 20.991 6.917 -10.120 1.00 73.94 171 LEU A CA 1
ATOM 1349 C C . LEU A 1 171 ? 21.506 7.270 -11.522 1.00 73.94 171 LEU A C 1
ATOM 1351 O O . LEU A 1 171 ? 21.161 8.324 -12.055 1.00 73.94 171 LEU A O 1
ATOM 1355 N N . ARG A 1 172 ? 22.292 6.384 -12.145 1.00 82.25 172 ARG A N 1
ATOM 1356 C CA . ARG A 1 172 ? 22.801 6.574 -13.515 1.00 82.25 172 ARG A CA 1
ATOM 1357 C C . ARG A 1 172 ? 21.675 6.592 -14.543 1.00 82.25 172 ARG A C 1
ATOM 1359 O O . ARG A 1 172 ? 21.605 7.525 -15.333 1.00 82.25 172 ARG A O 1
ATOM 1366 N N . LEU A 1 173 ? 20.769 5.615 -14.492 1.00 72.94 173 LEU A N 1
ATOM 1367 C CA . LEU A 1 173 ? 19.609 5.576 -15.389 1.00 72.94 173 LEU A CA 1
ATOM 1368 C C . LEU A 1 173 ? 18.699 6.795 -15.202 1.00 72.94 173 LEU A C 1
ATOM 1370 O O . LEU A 1 173 ? 18.284 7.401 -16.182 1.00 72.94 173 LEU A O 1
ATOM 1374 N N . SER A 1 174 ? 18.440 7.206 -13.958 1.00 69.50 174 SER A N 1
ATOM 1375 C CA . SER A 1 174 ? 17.653 8.409 -13.657 1.00 69.50 174 SER A CA 1
ATOM 1376 C C . SER A 1 174 ? 18.295 9.683 -14.221 1.00 69.50 174 SER A C 1
ATOM 1378 O O . SER A 1 174 ? 17.602 10.539 -14.769 1.00 69.50 174 SER A O 1
ATOM 1380 N N . ASN A 1 175 ? 19.627 9.799 -14.153 1.00 73.75 175 ASN A N 1
ATOM 1381 C CA . ASN A 1 175 ? 20.355 10.914 -14.762 1.00 73.75 175 ASN A CA 1
ATOM 1382 C C . ASN A 1 175 ? 20.254 10.925 -16.293 1.00 73.75 175 ASN A C 1
ATOM 1384 O O . ASN A 1 175 ? 20.134 12.003 -16.871 1.00 73.75 175 ASN A O 1
ATOM 1388 N N . GLU A 1 176 ? 20.259 9.753 -16.924 1.00 77.25 176 GLU A N 1
ATOM 1389 C CA . GLU A 1 176 ? 20.097 9.595 -18.372 1.00 77.25 176 GLU A CA 1
ATOM 1390 C C . GLU A 1 176 ? 18.665 9.959 -18.819 1.00 77.25 176 GLU A C 1
ATOM 1392 O O . GLU A 1 176 ? 18.463 10.679 -19.793 1.00 77.25 176 GLU A O 1
ATOM 1397 N N . MET A 1 177 ? 17.647 9.583 -18.037 1.00 65.44 177 MET A N 1
ATOM 1398 C CA . MET A 1 177 ? 16.223 9.844 -18.310 1.00 65.44 177 MET A CA 1
ATOM 1399 C C . MET A 1 177 ? 15.784 11.320 -18.193 1.00 65.44 177 MET A C 1
ATOM 1401 O O . MET A 1 177 ? 14.598 11.617 -18.338 1.00 65.44 177 MET A O 1
ATOM 1405 N N . LYS A 1 178 ? 16.700 12.269 -17.948 1.00 67.19 178 LYS A N 1
ATOM 1406 C CA . LYS A 1 178 ? 16.376 13.698 -17.756 1.00 67.19 178 LYS A CA 1
ATOM 1407 C C . LYS A 1 178 ? 15.864 14.415 -19.012 1.00 67.19 178 LYS A C 1
ATOM 1409 O O . LYS A 1 178 ? 15.306 15.502 -18.887 1.00 67.19 178 LYS A O 1
ATOM 1414 N N . SER A 1 179 ? 16.036 13.843 -20.205 1.00 63.59 179 SER A N 1
ATOM 1415 C CA . SER A 1 179 ? 15.520 14.414 -21.457 1.00 63.59 179 SER A CA 1
ATOM 1416 C C . SER A 1 179 ? 14.346 13.594 -22.003 1.00 63.59 179 SER A C 1
ATOM 1418 O O . SER A 1 179 ? 14.364 12.365 -21.934 1.00 63.59 179 SER A O 1
ATOM 1420 N N . ARG A 1 180 ? 13.341 14.260 -22.594 1.00 49.28 180 ARG A N 1
ATOM 1421 C CA . ARG A 1 180 ? 12.174 13.593 -23.208 1.00 49.28 180 ARG A CA 1
ATOM 1422 C C . ARG A 1 180 ? 12.592 12.585 -24.285 1.00 49.28 180 ARG A C 1
ATOM 1424 O O . ARG A 1 180 ? 12.097 11.470 -24.305 1.00 49.28 180 ARG A O 1
ATOM 1431 N N . GLN A 1 181 ? 13.579 12.947 -25.102 1.00 62.22 181 GLN A N 1
ATOM 1432 C CA . GLN A 1 181 ? 14.127 12.089 -26.156 1.00 62.22 181 GLN A CA 1
ATOM 1433 C C . GLN A 1 181 ? 14.820 10.842 -25.590 1.00 62.22 181 GLN A C 1
ATOM 1435 O O . GLN A 1 181 ? 14.771 9.771 -26.191 1.00 62.22 181 GLN A O 1
ATOM 1440 N N . THR A 1 182 ? 15.479 10.970 -24.438 1.00 58.22 182 THR A N 1
ATOM 1441 C CA . THR A 1 182 ? 16.127 9.841 -23.766 1.00 58.22 182 THR A CA 1
ATOM 1442 C C . THR A 1 182 ? 15.108 8.958 -23.055 1.00 58.22 182 THR A C 1
ATOM 1444 O O . THR A 1 182 ? 15.229 7.737 -23.100 1.00 58.22 182 THR A O 1
ATOM 1447 N N . TYR A 1 183 ? 14.075 9.558 -22.457 1.00 63.25 183 TYR A N 1
ATOM 1448 C CA . TYR A 1 183 ? 12.936 8.836 -21.900 1.00 63.25 183 TYR A CA 1
ATOM 1449 C C . TYR A 1 183 ? 12.260 7.969 -22.963 1.00 63.25 183 TYR A C 1
ATOM 1451 O O . TYR A 1 183 ? 12.132 6.769 -22.744 1.00 63.25 183 TYR A O 1
ATOM 1459 N N . ASP A 1 184 ? 11.910 8.541 -24.119 1.00 52.28 184 ASP A N 1
ATOM 1460 C CA . ASP A 1 184 ? 11.222 7.816 -25.194 1.00 52.28 184 ASP A CA 1
ATOM 1461 C C . ASP A 1 184 ? 12.085 6.636 -25.699 1.00 52.28 184 ASP A C 1
ATOM 1463 O O . ASP A 1 184 ? 11.598 5.514 -25.798 1.00 52.28 184 ASP A O 1
ATOM 1467 N N . LYS A 1 185 ? 13.404 6.826 -25.866 1.00 63.97 185 LYS A N 1
ATOM 1468 C CA . LYS A 1 185 ? 14.348 5.746 -26.234 1.00 63.97 185 LYS A CA 1
ATOM 1469 C C . LYS A 1 185 ? 14.480 4.645 -25.177 1.00 63.97 185 LYS A C 1
ATOM 1471 O O . LYS A 1 185 ? 14.668 3.479 -25.519 1.00 63.97 185 LYS A O 1
ATOM 1476 N N . ILE A 1 186 ? 14.474 5.000 -23.893 1.00 61.44 186 ILE A N 1
ATOM 1477 C CA . ILE A 1 186 ? 14.561 4.028 -22.791 1.00 61.44 186 ILE A CA 1
ATOM 1478 C C . ILE A 1 186 ? 13.241 3.270 -22.663 1.00 61.44 186 ILE A C 1
ATOM 1480 O O . ILE A 1 186 ? 13.246 2.052 -22.491 1.00 61.44 186 ILE A O 1
ATOM 1484 N N . PHE A 1 187 ? 12.120 3.975 -22.797 1.00 55.69 187 PHE A N 1
ATOM 1485 C CA . PHE A 1 187 ? 10.783 3.403 -22.821 1.00 55.69 187 PHE A CA 1
ATOM 1486 C C . PHE A 1 187 ? 10.644 2.394 -23.970 1.00 55.69 187 PHE A C 1
ATOM 1488 O O . PHE A 1 187 ? 10.289 1.244 -23.723 1.00 55.69 187 PHE A O 1
ATOM 1495 N N . GLU A 1 188 ? 11.036 2.760 -25.193 1.00 54.53 188 GLU A N 1
ATOM 1496 C CA . GLU A 1 188 ? 11.063 1.851 -26.348 1.00 54.53 188 GLU A CA 1
ATOM 1497 C C . GLU A 1 188 ? 11.926 0.603 -26.117 1.00 54.53 188 GLU A C 1
ATOM 1499 O O . GLU A 1 188 ? 11.587 -0.467 -26.605 1.00 54.53 188 GLU A O 1
ATOM 1504 N N . LYS A 1 189 ? 13.019 0.682 -25.352 1.00 58.66 189 LYS A N 1
ATOM 1505 C CA . LYS A 1 189 ? 13.860 -0.489 -25.035 1.00 58.66 189 L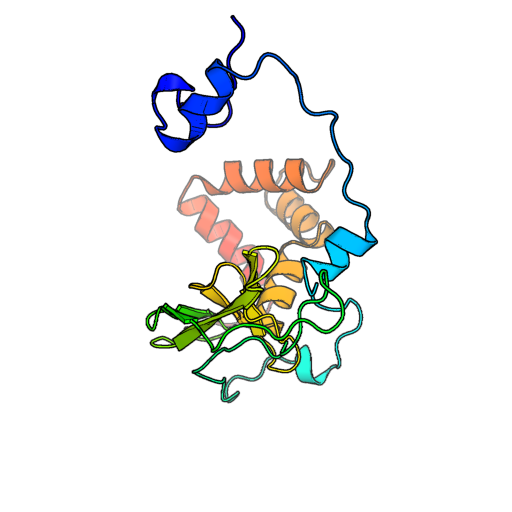YS A CA 1
ATOM 1506 C C . LYS A 1 189 ? 13.247 -1.401 -23.974 1.00 58.66 189 LYS A C 1
ATOM 1508 O O . LYS A 1 189 ? 13.340 -2.622 -24.088 1.00 58.66 189 LYS A O 1
ATOM 1513 N N . ILE A 1 190 ? 12.604 -0.817 -22.959 1.00 52.91 190 ILE A N 1
ATOM 1514 C CA . ILE A 1 190 ? 11.881 -1.559 -21.914 1.00 52.91 190 ILE A CA 1
ATOM 1515 C C . ILE A 1 190 ? 10.702 -2.319 -22.528 1.00 52.91 190 ILE A C 1
ATOM 1517 O O . ILE A 1 190 ? 10.500 -3.489 -22.209 1.00 52.91 190 ILE A O 1
ATOM 1521 N N . TRP A 1 191 ? 9.955 -1.666 -23.420 1.00 42.97 191 TRP A N 1
ATOM 1522 C CA . TRP A 1 191 ? 8.705 -2.192 -23.969 1.00 42.97 191 TRP A CA 1
ATOM 1523 C C . TRP A 1 191 ? 8.856 -2.864 -25.339 1.00 42.97 191 TRP A C 1
ATOM 1525 O O . TRP A 1 191 ? 8.110 -3.786 -25.638 1.00 42.97 191 TRP A O 1
ATOM 1535 N N . GLY A 1 192 ? 9.851 -2.499 -26.148 1.00 42.22 192 GLY A N 1
ATOM 1536 C CA . GLY A 1 192 ? 10.123 -3.101 -27.461 1.00 42.22 192 GLY A CA 1
ATOM 1537 C C . GLY A 1 192 ? 10.790 -4.480 -27.403 1.00 42.22 192 GLY A C 1
ATOM 1538 O O . GLY A 1 192 ? 10.807 -5.195 -28.402 1.00 42.22 192 GLY A O 1
ATOM 1539 N N . ALA A 1 193 ? 11.310 -4.892 -26.239 1.00 40.94 193 ALA A N 1
ATOM 1540 C CA . ALA A 1 193 ? 11.832 -6.244 -26.018 1.00 40.94 193 ALA A CA 1
ATOM 1541 C C . ALA A 1 193 ? 10.726 -7.291 -25.750 1.00 40.94 193 ALA A C 1
ATOM 1543 O O . ALA A 1 193 ? 10.989 -8.493 -25.811 1.00 40.94 193 ALA A O 1
ATOM 1544 N N . SER A 1 194 ? 9.495 -6.848 -25.483 1.00 37.31 194 SER A N 1
ATOM 1545 C CA . SER A 1 194 ? 8.272 -7.657 -25.453 1.00 37.31 194 SER A CA 1
ATOM 1546 C C . SER A 1 194 ? 7.431 -7.278 -26.672 1.00 37.31 194 SER A C 1
ATOM 1548 O O . SER A 1 194 ? 6.871 -6.192 -26.711 1.00 37.31 194 SER A O 1
ATOM 1550 N N . GLY A 1 195 ? 7.423 -8.120 -27.707 1.00 32.78 195 GLY A N 1
ATOM 1551 C CA . GLY A 1 195 ? 6.925 -7.756 -29.036 1.00 32.78 195 GLY A CA 1
ATOM 1552 C C . GLY A 1 195 ? 5.505 -7.170 -29.091 1.00 32.78 195 GLY A C 1
ATOM 1553 O O . GLY A 1 195 ? 4.607 -7.650 -28.406 1.00 32.78 195 GLY A O 1
ATOM 1554 N N . GLY A 1 196 ? 5.338 -6.197 -30.003 1.00 31.77 196 GLY A N 1
ATOM 1555 C CA . GLY A 1 196 ? 4.076 -5.540 -30.385 1.00 31.77 196 GLY A CA 1
ATOM 1556 C C . GLY A 1 196 ? 3.567 -4.608 -29.285 1.00 31.77 196 GLY A C 1
ATOM 1557 O O . GLY A 1 196 ? 3.548 -4.983 -28.128 1.00 31.77 196 GLY A O 1
ATOM 1558 N N . TRP A 1 197 ? 3.152 -3.371 -29.526 1.00 30.80 197 TRP A N 1
ATOM 1559 C CA . TRP A 1 197 ? 2.225 -2.932 -30.558 1.00 30.80 197 TRP A CA 1
ATOM 1560 C C . TRP A 1 197 ? 2.582 -1.512 -30.997 1.00 30.80 197 TRP A C 1
ATOM 1562 O O . TRP A 1 197 ? 2.736 -0.620 -30.167 1.00 30.80 197 TRP A O 1
ATOM 1572 N N . GLY A 1 198 ? 2.682 -1.308 -32.310 1.00 28.53 198 GLY A N 1
ATOM 1573 C CA . GLY A 1 198 ? 2.450 0.005 -32.889 1.00 28.53 198 GLY A CA 1
ATOM 1574 C C . GLY A 1 198 ? 0.947 0.215 -33.005 1.00 28.53 198 GLY A C 1
ATOM 1575 O O . GLY A 1 198 ? 0.288 -0.582 -33.670 1.00 28.53 198 GLY A O 1
ATOM 1576 N N . VAL A 1 199 ? 0.434 1.226 -32.307 1.00 31.44 199 VAL A N 1
ATOM 1577 C CA . VAL A 1 199 ? -0.242 2.425 -32.841 1.00 31.44 199 VAL A CA 1
ATOM 1578 C C . VAL A 1 199 ? -0.394 3.445 -31.720 1.00 31.44 199 VAL A C 1
ATOM 1580 O O . VAL A 1 199 ? -0.761 3.034 -30.599 1.00 31.44 199 VAL A O 1
#

Sequence (199 aa):
MEVAQRSGLSSYQCKHIRSVNYCTSSAEPVSLKEEILSEMQKKIPVDLPDEVRAPSQDKDYPRILCPDECVCQICPGVPLSEPILITKKAKILTNWSIIEDVATYCKQCPLCGMFYRYQEWKDHLHNFDDHNILAIPLCLTLRSLLQVNVIRKLCKECGLDSTGSRSDLLLRLSNEMKSRQTYDKIFEKIWGASGGWGV

Foldseek 3Di:
DDAPPPPPDGQVPDPVNVVVVVDPDDPDPDPDPVVNVCVVAVPDDPDDDVVLQDADPPQDADLEFEAPDQADPVDPPQGWADWDWDDQFAWEDGPPDIRGRGIWTWTARPPPRDIGTGADCVSQWGDDDRRYIYRVNRVVVVVVCLPLVNLLVLCVVVVHDSDDDSVVSVVRLVVQCPDPVSVVVSVCVSPVVPPDDDD

Radius of gyration: 21.7 Å; chains: 1; bounding box: 43×44×59 Å

InterPro domains:
  IPR003034 SAP domain [PS50800] (143-177)
  IPR039598 HMG domain-containing protein 3 [PTHR17609] (34-148)

Organism: Labeo rohita (NCBI:txid84645)